Protein AF-W0AIL3-F1 (afdb_monomer_lite)

pLDDT: mean 92.86, std 7.44, range [36.03, 98.81]

Radius of gyration: 19.9 Å; chains: 1; bounding box: 61×50×50 Å

Secondary structure (DSSP, 8-state):
-B-TTT--B------S---EEEE-TT-PEEESS-SSPPPPB-TTT--B-SSPPPHHHHHHHHHHHHSHHHHHTTTS-HHHHHHHHHHHH-TT-SSHHHHHHHHHHHHHTSPPPTT-SS-HHHHHHHHHHHHHHHHHHHHSPTTSHHHHHHHHHHHHHHHHTT-HHHHHHHHHHHHHPPPPTT--HHHHHHHHHHHHHHHHHHHHHHTT---SS-GGGS-HHHHHHHHHHSGGGS-HHHHHHHHTSPPPP-

Sequence (250 aa):
MTCAIGSESFAFETTASYSTFGERPDGRPYGSWFFPLALPVCPGNGLVMYRPFTDDEKFRLPALLASADFKALAGETAYYRAWWIEKALVPASDEAAWLLLSAVWEASDQAAPADARWSPRHTRYRDSFIAEADAQRARARPGTPIWLALSYRAANAERESGRFDAAAQRLRAIADAPEISGANEKDMKNSRGWKGRAAKLMATVAQRNTALEPVAMLPPGQAKYLCERQRAALDPIDQAACDALPKAGG

Foldseek 3Di:
DADLEPRDDDDDDWDPDKDFDQAFLLRFTDIPDDPPTAFDADPPQRDTPPDDDDPVLSVCVVVVSVDPVLVVCVVQGSLVSVLVSCCVSPVLDLCNLVSLSRSLSVQQPDDDPPPDNGNPSNLVSLVVSLVVLVVNLVVDQFLFLSNLSSLSSNLLSCLLVLVLVSSLVSLVSLLVTDHDPPDDPVSVVSSVVSNVLSVQVNVCSVVSDNDSHQLSNDDLVVSQCCQVPPLVVDDPNSVVVSVVRPDPDD

Organism: NCBI:txid1123269

Structure (mmCIF, N/CA/C/O backbone):
data_AF-W0AIL3-F1
#
_entry.id   AF-W0AIL3-F1
#
loop_
_atom_site.group_PDB
_atom_site.id
_atom_site.type_symbol
_atom_site.label_atom_id
_atom_site.label_alt_id
_atom_site.label_comp_id
_atom_site.label_asym_id
_atom_site.label_entity_id
_atom_site.label_seq_id
_atom_site.pdbx_PDB_ins_code
_atom_site.Cartn_x
_atom_site.Cartn_y
_atom_site.Cartn_z
_atom_site.occupancy
_atom_site.B_iso_or_equiv
_atom_site.auth_seq_id
_atom_site.auth_comp_id
_atom_site.auth_asym_id
_atom_site.auth_atom_id
_atom_site.pdbx_PDB_model_num
ATOM 1 N N . MET A 1 1 ? -1.673 5.741 27.314 1.00 90.75 1 MET A N 1
ATOM 2 C CA . MET A 1 1 ? -2.672 6.402 26.442 1.00 90.75 1 MET A CA 1
ATOM 3 C C . MET A 1 1 ? -4.069 5.923 26.814 1.00 90.75 1 MET A C 1
ATOM 5 O O . MET A 1 1 ? -4.168 4.952 27.555 1.00 90.75 1 MET A O 1
ATOM 9 N N . THR A 1 2 ? -5.124 6.590 26.340 1.00 93.62 2 THR A N 1
ATOM 10 C CA . THR A 1 2 ? -6.517 6.277 26.707 1.00 93.62 2 THR A CA 1
ATOM 11 C C . THR A 1 2 ? -7.324 5.930 25.464 1.00 93.62 2 THR A C 1
ATOM 13 O O . THR A 1 2 ? -7.201 6.592 24.432 1.00 93.62 2 THR A O 1
ATOM 16 N N . CYS A 1 3 ? -8.136 4.883 25.559 1.00 94.38 3 CYS A N 1
ATOM 17 C CA . CYS A 1 3 ? -9.037 4.474 24.494 1.00 94.38 3 CYS A CA 1
ATOM 18 C C . CYS A 1 3 ? -10.103 5.527 24.220 1.00 94.38 3 CYS A C 1
ATOM 20 O O . CYS A 1 3 ? -10.672 6.107 25.144 1.00 94.38 3 CYS A O 1
ATOM 22 N N . ALA A 1 4 ? -10.418 5.733 22.938 1.00 93.81 4 ALA A N 1
ATOM 23 C CA . ALA A 1 4 ? -11.473 6.664 22.537 1.00 93.81 4 ALA A CA 1
ATOM 24 C C . ALA A 1 4 ? -12.864 6.245 23.045 1.00 93.81 4 ALA A C 1
ATOM 26 O O . ALA A 1 4 ? -13.753 7.086 23.144 1.00 93.81 4 ALA A O 1
ATOM 27 N N . ILE A 1 5 ? -13.039 4.959 23.370 1.00 92.69 5 ILE A N 1
ATOM 28 C CA . ILE A 1 5 ? -14.269 4.370 23.896 1.00 92.69 5 ILE A CA 1
ATOM 29 C C . ILE A 1 5 ? -13.953 3.614 25.183 1.00 92.69 5 ILE A C 1
ATOM 31 O O . ILE A 1 5 ? -12.963 2.889 25.247 1.00 92.69 5 ILE A O 1
ATOM 35 N N . GLY A 1 6 ? -14.809 3.762 26.195 1.00 83.31 6 GLY A N 1
ATOM 36 C CA . GLY A 1 6 ? -14.714 3.020 27.456 1.00 83.31 6 GLY A CA 1
ATOM 37 C C . GLY A 1 6 ? -13.710 3.576 28.469 1.00 83.31 6 GLY A C 1
ATOM 38 O O . GLY A 1 6 ? -13.586 3.007 29.547 1.00 83.31 6 GLY A O 1
ATOM 39 N N . SER A 1 7 ? -13.016 4.677 28.153 1.00 83.75 7 SER A N 1
ATOM 40 C CA . SER A 1 7 ? -12.082 5.391 29.045 1.00 83.75 7 SER A CA 1
ATOM 41 C C . SER A 1 7 ? -10.954 4.535 29.644 1.00 83.75 7 SER A C 1
ATOM 43 O O . SER A 1 7 ? -10.257 4.980 30.558 1.00 83.75 7 SER A O 1
ATOM 45 N N . GLU A 1 8 ? -10.735 3.322 29.131 1.00 93.06 8 GLU A N 1
ATOM 46 C CA . GLU A 1 8 ? -9.658 2.455 29.593 1.00 93.06 8 GLU A CA 1
ATOM 47 C C . GLU A 1 8 ? -8.302 3.062 29.220 1.00 93.06 8 GLU A C 1
ATOM 49 O O . GLU A 1 8 ? -8.094 3.573 28.115 1.00 93.06 8 GLU A O 1
ATOM 54 N N . SER A 1 9 ? -7.375 3.035 30.171 1.00 92.88 9 SER A N 1
ATOM 55 C CA . SER A 1 9 ? -6.003 3.483 29.957 1.00 92.88 9 SER A CA 1
ATOM 56 C C . SER A 1 9 ? -5.088 2.278 29.821 1.00 92.88 9 SER A C 1
ATOM 58 O O . SER A 1 9 ? -5.198 1.321 30.583 1.00 92.88 9 SER A O 1
ATOM 60 N N . PHE A 1 10 ? -4.174 2.335 28.858 1.00 94.12 10 PHE A N 1
ATOM 61 C CA . PHE A 1 10 ? -3.222 1.263 28.594 1.00 94.12 10 PHE A CA 1
ATOM 62 C C . PHE A 1 10 ? -1.853 1.816 28.192 1.00 94.12 10 PHE A C 1
ATOM 64 O O . PHE A 1 10 ? -1.715 2.958 27.724 1.00 94.12 10 PHE A O 1
ATOM 71 N N . ALA A 1 11 ? -0.826 0.998 28.411 1.00 92.12 11 ALA A N 1
ATOM 72 C CA . ALA A 1 11 ? 0.526 1.269 27.956 1.00 92.12 11 ALA A CA 1
ATOM 73 C C . ALA A 1 11 ? 0.680 0.800 26.506 1.00 92.12 11 ALA A C 1
ATOM 75 O O . ALA A 1 11 ? 0.239 -0.288 26.145 1.00 92.12 11 ALA A O 1
ATOM 76 N N . PHE A 1 12 ? 1.309 1.631 25.685 1.00 91.50 12 PHE A N 1
ATOM 77 C CA . PHE A 1 12 ? 1.691 1.284 24.327 1.00 91.50 12 PHE A CA 1
ATOM 78 C C . PHE A 1 12 ? 3.079 1.853 24.083 1.00 91.50 12 PHE A C 1
ATOM 80 O O . PHE A 1 12 ? 3.276 3.068 24.166 1.00 91.50 12 PHE A O 1
ATOM 87 N N . GLU A 1 13 ? 4.036 0.969 23.835 1.00 86.44 13 GLU A N 1
ATOM 88 C CA . GLU A 1 13 ? 5.383 1.369 23.466 1.00 86.44 13 GLU A CA 1
ATOM 89 C C . GLU A 1 13 ? 5.411 1.664 21.972 1.00 86.44 13 GLU A C 1
ATOM 91 O O . GLU A 1 13 ? 5.042 0.837 21.140 1.00 86.44 13 GLU A O 1
ATOM 96 N N . THR A 1 14 ? 5.838 2.876 21.641 1.00 83.50 14 THR A N 1
ATOM 97 C CA . THR A 1 14 ? 6.057 3.304 20.266 1.00 83.50 14 THR A CA 1
ATOM 98 C C . THR A 1 14 ? 7.452 3.887 20.135 1.00 83.50 14 THR A C 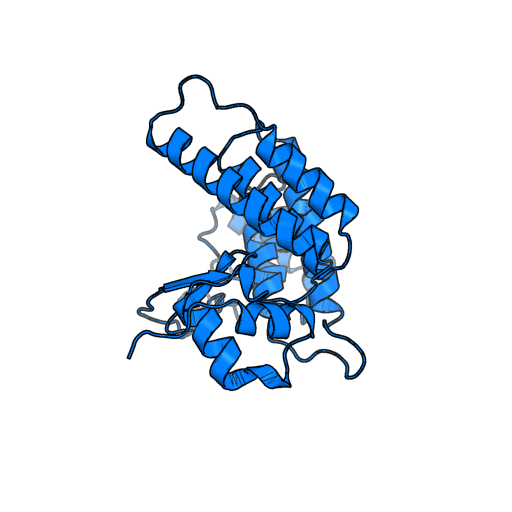1
ATOM 100 O O . THR A 1 14 ? 8.106 4.236 21.121 1.00 83.50 14 THR A O 1
ATOM 103 N N . THR A 1 15 ? 7.911 4.007 18.903 1.00 84.00 15 THR A N 1
ATOM 104 C CA . THR A 1 15 ? 9.234 4.532 18.596 1.00 84.00 15 THR A CA 1
ATOM 105 C C . THR A 1 15 ? 9.228 6.047 18.707 1.00 84.00 15 THR A C 1
ATOM 107 O O . THR A 1 15 ? 8.486 6.721 17.995 1.00 84.00 15 THR A O 1
ATOM 110 N N . ALA A 1 16 ? 10.082 6.591 19.577 1.00 82.50 16 ALA A N 1
ATOM 111 C CA . ALA A 1 16 ? 10.191 8.036 19.777 1.00 82.50 16 ALA A CA 1
ATOM 112 C C . ALA A 1 16 ? 10.732 8.766 18.534 1.00 82.50 16 ALA A C 1
ATOM 114 O O . ALA A 1 16 ? 10.304 9.879 18.236 1.00 82.50 16 ALA A O 1
ATOM 115 N N . SER A 1 17 ? 11.665 8.148 17.802 1.00 90.38 17 SER A N 1
ATOM 116 C CA . SER A 1 17 ? 12.211 8.693 16.558 1.00 90.38 17 SER A CA 1
ATOM 117 C C . SER A 1 17 ? 12.779 7.605 15.645 1.00 90.38 17 SER A C 1
ATOM 119 O O . SER A 1 17 ? 13.291 6.582 16.097 1.00 90.38 17 SER A O 1
ATOM 121 N N . TYR A 1 18 ? 12.692 7.834 14.337 1.00 92.88 18 TYR A N 1
ATOM 122 C CA . TYR A 1 18 ? 13.286 6.990 13.306 1.00 92.88 18 TYR A CA 1
ATOM 123 C C . TYR A 1 18 ? 13.675 7.846 12.099 1.00 92.88 18 TYR A C 1
ATOM 125 O O . TYR A 1 18 ? 13.121 8.923 11.881 1.00 92.88 18 TYR A O 1
ATOM 133 N N . SER A 1 19 ? 14.608 7.342 11.295 1.00 92.75 19 SER A N 1
ATOM 134 C CA . SER A 1 19 ? 15.041 7.980 10.050 1.00 92.75 19 SER A CA 1
ATOM 135 C C . SER A 1 19 ? 14.692 7.099 8.859 1.00 92.75 19 SER A C 1
ATOM 137 O O . SER A 1 19 ? 14.847 5.880 8.926 1.00 92.75 19 SER A O 1
ATOM 139 N N . THR A 1 20 ? 14.270 7.714 7.754 1.00 93.06 20 THR A N 1
ATOM 140 C CA . THR A 1 20 ? 13.997 7.035 6.478 1.00 93.06 20 THR A CA 1
ATOM 141 C C . THR A 1 20 ? 14.981 7.492 5.405 1.00 93.06 20 THR A C 1
ATOM 143 O O . THR A 1 20 ? 15.263 8.684 5.304 1.00 93.06 20 THR A O 1
ATOM 146 N N . PHE A 1 21 ? 15.476 6.576 4.575 1.00 90.50 21 PHE A N 1
ATOM 147 C CA . PHE A 1 21 ? 16.500 6.848 3.548 1.00 90.50 21 PHE A CA 1
ATOM 148 C C . PHE A 1 21 ? 16.119 6.324 2.155 1.00 90.50 21 PHE A C 1
ATOM 150 O O . PHE A 1 21 ? 16.968 6.079 1.299 1.00 90.50 21 PHE A O 1
ATOM 157 N N . GLY A 1 22 ? 14.822 6.159 1.914 1.00 90.31 22 GLY A N 1
ATOM 158 C CA . GLY A 1 22 ? 14.263 5.714 0.646 1.00 90.31 22 GLY A CA 1
ATOM 159 C C . GLY A 1 22 ? 12.965 4.957 0.869 1.00 90.31 22 GLY A C 1
ATOM 160 O O . GLY A 1 22 ? 12.480 4.850 1.993 1.00 90.31 22 GLY A O 1
ATOM 161 N N . GLU A 1 23 ? 12.421 4.403 -0.204 1.00 93.88 23 GLU A N 1
ATOM 162 C CA . GLU A 1 23 ? 11.213 3.589 -0.143 1.00 93.88 23 GLU A CA 1
ATOM 163 C C . GLU A 1 23 ? 11.204 2.535 -1.245 1.00 93.88 23 GLU A C 1
ATOM 165 O O . GLU A 1 23 ? 11.800 2.706 -2.313 1.00 93.88 23 GLU A O 1
ATOM 170 N N . ARG A 1 24 ? 10.474 1.458 -0.978 1.00 94.19 24 ARG A N 1
ATOM 171 C CA . ARG A 1 24 ? 10.126 0.421 -1.941 1.00 94.19 24 ARG A CA 1
ATOM 172 C C . ARG A 1 24 ? 9.140 0.938 -3.003 1.00 94.19 24 ARG A C 1
ATOM 174 O O . ARG A 1 24 ? 8.513 1.995 -2.836 1.00 94.19 24 ARG A O 1
ATOM 181 N N . PRO A 1 25 ? 8.936 0.199 -4.112 1.00 94.81 25 PRO A N 1
ATOM 182 C CA . PRO A 1 25 ? 7.932 0.544 -5.122 1.00 94.81 25 PRO A CA 1
ATOM 183 C C . PRO A 1 25 ? 6.494 0.625 -4.592 1.00 94.81 25 PRO A C 1
ATOM 185 O O . PRO A 1 25 ? 5.697 1.399 -5.117 1.00 94.81 25 PRO A O 1
ATOM 188 N N . ASP A 1 26 ? 6.158 -0.092 -3.526 1.00 95.19 26 ASP A N 1
ATOM 189 C CA . ASP A 1 26 ? 4.875 0.019 -2.824 1.00 95.19 26 ASP A CA 1
ATOM 190 C C . ASP A 1 26 ? 4.846 1.154 -1.787 1.00 95.19 26 ASP A C 1
ATOM 192 O O . ASP A 1 26 ? 3.792 1.449 -1.245 1.00 95.19 26 ASP A O 1
ATOM 196 N N . GLY A 1 27 ? 5.964 1.840 -1.551 1.00 95.06 27 GLY A N 1
ATOM 197 C CA . GLY A 1 27 ? 6.053 3.000 -0.664 1.00 95.06 27 GLY A CA 1
ATOM 198 C C . GLY A 1 27 ? 6.452 2.669 0.756 1.00 95.06 27 GLY A C 1
ATOM 199 O O . GLY A 1 27 ? 6.560 3.588 1.563 1.00 95.06 27 GLY A O 1
ATOM 200 N N . ARG A 1 28 ? 6.709 1.392 1.059 1.00 96.00 28 ARG A N 1
ATOM 201 C CA . ARG A 1 28 ? 7.231 1.013 2.364 1.00 96.00 28 ARG A CA 1
ATOM 202 C C . ARG A 1 28 ? 8.613 1.652 2.545 1.00 96.00 28 ARG A C 1
ATOM 204 O O . ARG A 1 28 ? 9.488 1.412 1.704 1.00 96.00 28 ARG A O 1
ATOM 211 N N . PRO A 1 29 ? 8.832 2.473 3.585 1.00 95.00 29 PRO A N 1
ATOM 212 C CA . PRO A 1 29 ? 10.115 3.129 3.775 1.00 95.00 29 PRO A CA 1
ATOM 213 C C . PRO A 1 29 ? 11.228 2.130 4.075 1.00 95.00 29 PRO A C 1
ATOM 215 O O . PRO A 1 29 ? 11.027 1.142 4.780 1.00 95.00 29 PRO A O 1
ATOM 218 N N . TYR A 1 30 ? 12.427 2.458 3.610 1.00 92.56 30 TYR A N 1
ATOM 219 C CA . TYR A 1 30 ? 13.650 1.953 4.212 1.00 92.56 30 TYR A CA 1
ATOM 220 C C . TYR A 1 30 ? 14.055 2.891 5.339 1.00 92.56 30 TYR A C 1
ATOM 222 O O . TYR A 1 30 ? 14.116 4.107 5.131 1.00 92.56 30 TYR A O 1
ATOM 230 N N . GLY A 1 31 ? 14.359 2.353 6.516 1.00 92.12 31 GLY A N 1
ATOM 231 C CA . GLY A 1 31 ? 14.722 3.188 7.651 1.00 92.12 31 GLY A CA 1
ATOM 232 C C . GLY A 1 31 ? 15.406 2.448 8.788 1.00 92.12 31 GLY A C 1
ATOM 233 O O . GLY A 1 31 ? 15.698 1.259 8.701 1.00 92.12 31 GLY A O 1
ATOM 234 N N . SER A 1 32 ? 15.656 3.181 9.870 1.00 92.00 32 SER A N 1
ATOM 235 C CA . SER A 1 32 ? 16.267 2.676 11.106 1.00 92.00 32 SER A CA 1
ATOM 236 C C . SER A 1 32 ? 15.292 1.905 12.005 1.00 92.00 32 SER A C 1
ATOM 238 O O . SER A 1 32 ? 15.585 1.697 13.180 1.00 92.00 32 SER A O 1
ATOM 240 N N . TRP A 1 33 ? 14.111 1.555 11.493 1.00 91.94 33 TRP A N 1
ATOM 241 C CA . TRP A 1 33 ? 13.038 0.912 12.243 1.00 91.94 33 TRP A CA 1
ATOM 242 C C . TRP A 1 33 ? 12.172 0.029 11.337 1.00 91.94 33 TRP A C 1
ATOM 244 O O . TRP A 1 33 ? 12.346 0.027 10.117 1.00 91.94 33 TRP A O 1
ATOM 254 N N . PHE A 1 34 ? 11.236 -0.717 11.930 1.00 88.62 34 PHE A N 1
ATOM 255 C CA . PHE A 1 34 ? 10.242 -1.480 11.181 1.00 88.62 34 PHE A CA 1
ATOM 256 C C . PHE A 1 34 ? 9.098 -0.581 10.698 1.00 88.62 34 PHE A C 1
ATOM 258 O O . PHE A 1 34 ? 8.653 0.324 11.403 1.00 88.62 34 PHE A O 1
ATOM 265 N N . PHE A 1 35 ? 8.610 -0.851 9.490 1.00 92.50 35 PHE A N 1
ATOM 266 C CA . PHE A 1 35 ? 7.455 -0.173 8.901 1.00 92.50 35 PHE A CA 1
ATOM 267 C C . PHE A 1 35 ? 6.442 -1.218 8.423 1.00 92.50 35 PHE A C 1
ATOM 269 O O . PHE A 1 35 ? 6.884 -2.221 7.875 1.00 92.50 35 PHE A O 1
ATOM 276 N N . PRO A 1 36 ? 5.125 -1.005 8.565 1.00 94.31 36 PRO A N 1
ATOM 277 C CA . PRO A 1 36 ? 4.520 0.160 9.195 1.00 94.31 36 PRO A CA 1
ATOM 278 C C . PRO A 1 36 ? 4.749 0.133 10.714 1.00 94.31 36 PRO A C 1
ATOM 280 O O . PRO A 1 36 ? 5.096 -0.900 11.284 1.00 94.31 36 PRO A O 1
ATOM 283 N N . LEU A 1 37 ? 4.601 1.283 11.367 1.00 92.94 37 LEU A N 1
ATOM 284 C CA . LEU A 1 37 ? 4.700 1.338 12.824 1.00 92.94 37 LEU A CA 1
ATOM 285 C C . LEU A 1 37 ? 3.526 0.584 13.442 1.00 92.94 37 LEU A C 1
ATOM 287 O O . LEU A 1 37 ? 2.428 0.592 12.896 1.00 92.94 37 LEU A O 1
ATOM 291 N N . ALA A 1 38 ? 3.741 -0.040 14.596 1.00 93.38 38 ALA A N 1
ATOM 292 C CA . ALA A 1 38 ? 2.654 -0.706 15.295 1.00 93.38 38 ALA A CA 1
ATOM 293 C C . ALA A 1 38 ? 1.539 0.302 15.625 1.00 93.38 38 ALA A C 1
ATOM 295 O O . ALA A 1 38 ? 1.810 1.441 16.016 1.00 93.38 38 ALA A O 1
ATOM 296 N N . LEU A 1 39 ? 0.285 -0.129 15.483 1.00 95.50 39 LEU A N 1
ATOM 297 C CA . LEU A 1 39 ? -0.868 0.658 15.904 1.00 95.50 39 LEU A CA 1
ATOM 298 C C . LEU A 1 39 ? -1.306 0.244 17.314 1.00 95.50 39 LEU A C 1
ATOM 300 O O . LEU A 1 39 ? -1.405 -0.955 17.590 1.00 95.50 39 LEU A O 1
ATOM 304 N N . PRO A 1 40 ? -1.631 1.207 18.190 1.00 95.81 40 PRO A N 1
ATOM 305 C CA . PRO A 1 40 ? -2.215 0.900 19.482 1.00 95.81 40 PRO A CA 1
ATOM 306 C C . PRO A 1 40 ? -3.598 0.264 19.322 1.00 95.81 40 PRO A C 1
ATOM 308 O O . PRO A 1 40 ? -4.421 0.729 18.531 1.00 95.81 40 PRO A O 1
ATOM 311 N N . VAL A 1 41 ? -3.871 -0.777 20.109 1.00 95.88 41 VAL A N 1
ATOM 312 C CA . VAL A 1 41 ? -5.163 -1.472 20.129 1.00 95.88 41 VAL A CA 1
ATOM 313 C C . VAL A 1 41 ? -5.700 -1.489 21.553 1.00 95.88 41 VAL A C 1
ATOM 315 O O . VAL A 1 41 ? -5.009 -1.911 22.477 1.00 95.88 41 VAL A O 1
ATOM 318 N N . CYS A 1 42 ? -6.938 -1.039 21.710 1.00 95.56 42 CYS A N 1
ATOM 319 C CA . CYS A 1 42 ? -7.655 -1.020 22.975 1.00 95.56 42 CYS A CA 1
ATOM 320 C C . CYS A 1 42 ? -7.883 -2.442 23.515 1.00 95.56 42 CYS A C 1
ATOM 322 O O . CYS A 1 42 ? -8.523 -3.240 22.822 1.00 95.56 42 CYS A O 1
ATOM 324 N N . PRO A 1 43 ? -7.378 -2.787 24.716 1.00 93.31 43 PRO A N 1
ATOM 325 C CA . PRO A 1 43 ? -7.455 -4.151 25.238 1.00 93.31 43 PRO A CA 1
ATOM 326 C C . PRO A 1 43 ? -8.882 -4.666 25.454 1.00 93.31 43 PRO A C 1
ATOM 328 O O . PRO A 1 43 ? -9.143 -5.842 25.209 1.00 93.31 43 PRO A O 1
ATOM 331 N N . GLY A 1 44 ? -9.807 -3.811 25.900 1.00 91.38 44 GLY A N 1
ATOM 332 C CA . GLY A 1 44 ? -11.152 -4.228 26.293 1.00 91.38 44 GLY A CA 1
ATOM 333 C C . GLY A 1 44 ? -12.130 -4.376 25.131 1.00 91.38 44 GLY A C 1
ATOM 334 O O . GLY A 1 44 ? -13.046 -5.193 25.199 1.00 91.38 44 GLY A O 1
ATOM 335 N N . ASN A 1 45 ? -11.957 -3.599 24.058 1.00 92.25 45 ASN A N 1
ATOM 336 C CA . ASN A 1 45 ? -12.907 -3.560 22.935 1.00 92.25 45 ASN A CA 1
ATOM 337 C C . ASN A 1 45 ? -12.276 -3.790 21.551 1.00 92.25 45 ASN A C 1
ATOM 339 O O . ASN A 1 45 ? -12.996 -3.844 20.554 1.00 92.25 45 ASN A O 1
ATOM 343 N N . GLY A 1 46 ? -10.950 -3.931 21.467 1.00 93.69 46 GLY A N 1
ATOM 344 C CA . GLY A 1 46 ? -10.239 -4.197 20.218 1.00 93.69 46 GLY A CA 1
ATOM 345 C C . GLY A 1 46 ? -10.190 -3.023 19.236 1.00 93.69 46 GLY A C 1
ATOM 346 O O . GLY A 1 46 ? -9.750 -3.221 18.101 1.00 93.69 46 GLY A O 1
ATOM 347 N N . LEU A 1 47 ? -10.621 -1.820 19.636 1.00 96.69 47 LEU A N 1
ATOM 348 C CA . LEU A 1 47 ? -10.548 -0.617 18.809 1.00 96.69 47 LEU A CA 1
ATOM 349 C C . LEU A 1 47 ? -9.094 -0.307 18.449 1.00 96.69 47 LEU A C 1
ATOM 351 O O . LEU A 1 47 ? -8.245 -0.139 19.325 1.00 96.69 47 LEU A O 1
ATOM 355 N N . VAL A 1 48 ? -8.818 -0.187 17.153 1.00 97.38 48 VAL A N 1
ATOM 356 C CA . VAL A 1 48 ? -7.507 0.239 16.661 1.00 97.38 48 VAL A CA 1
ATOM 357 C C . VAL A 1 48 ? -7.442 1.765 16.663 1.00 97.38 48 VAL A C 1
ATOM 359 O O . VAL A 1 48 ? -8.271 2.434 16.050 1.00 97.38 48 VAL A O 1
ATOM 362 N N . MET A 1 49 ? -6.443 2.321 17.339 1.00 96.25 49 MET A N 1
ATOM 363 C CA . MET A 1 49 ? -6.251 3.760 17.525 1.00 96.25 49 MET A CA 1
ATOM 364 C C . MET A 1 49 ? -5.297 4.312 16.451 1.00 96.25 49 MET A C 1
ATOM 366 O O . MET A 1 49 ? -4.135 4.595 16.730 1.00 96.25 49 MET A O 1
ATOM 370 N N . TYR A 1 50 ? -5.779 4.436 15.208 1.00 96.06 50 TYR A N 1
ATOM 371 C CA . TYR A 1 50 ? -4.977 4.871 14.045 1.00 96.06 50 TYR A CA 1
ATOM 372 C C . TYR A 1 50 ? -5.042 6.380 13.759 1.00 96.06 50 TYR A C 1
ATOM 374 O O . TYR A 1 50 ? -4.176 6.916 13.072 1.00 96.06 50 TYR A O 1
ATOM 382 N N . ARG A 1 51 ? -6.052 7.069 14.298 1.00 96.00 51 ARG A N 1
ATOM 383 C CA . ARG A 1 51 ? -6.208 8.529 14.274 1.00 96.00 51 ARG A CA 1
ATOM 384 C C . ARG A 1 51 ? -7.109 8.981 15.431 1.00 96.00 51 ARG A C 1
ATOM 386 O O . ARG A 1 51 ? -7.762 8.141 16.054 1.00 96.00 51 ARG A O 1
ATOM 393 N N . PRO A 1 52 ? -7.203 10.288 15.712 1.00 95.25 52 PRO A N 1
ATOM 394 C CA . PRO A 1 52 ? -8.273 10.820 16.547 1.00 95.25 52 PRO A CA 1
ATOM 395 C C . PRO A 1 52 ? -9.651 10.582 15.908 1.00 95.25 52 PRO A C 1
ATOM 397 O O . PRO A 1 52 ? -9.833 10.821 14.713 1.00 95.25 52 PRO A O 1
ATOM 400 N N . PHE A 1 53 ? -10.617 10.141 16.716 1.00 96.50 53 PHE A N 1
ATOM 401 C CA . PHE A 1 53 ? -12.020 9.998 16.315 1.00 96.50 53 PHE A CA 1
ATOM 402 C C . PHE A 1 53 ? -12.828 11.232 16.728 1.00 96.50 53 PHE A C 1
ATOM 404 O O . PHE A 1 53 ? -12.611 11.777 17.818 1.00 96.50 53 PHE A O 1
ATOM 411 N N . THR A 1 54 ? -13.767 11.656 15.884 1.00 96.88 54 THR A N 1
ATOM 412 C CA . THR A 1 54 ? -14.741 12.709 16.211 1.00 96.88 54 THR A CA 1
ATOM 413 C C . THR A 1 54 ? -15.774 12.198 17.214 1.00 96.88 54 THR A C 1
ATOM 415 O O . THR A 1 54 ? -15.895 10.993 17.438 1.00 96.88 54 THR A O 1
ATOM 418 N N . ASP A 1 55 ? -16.538 13.092 17.836 1.00 96.31 55 ASP A N 1
ATOM 419 C CA . ASP A 1 55 ? -17.552 12.674 18.811 1.00 96.31 55 ASP A CA 1
ATOM 420 C C . ASP A 1 55 ? -18.697 11.879 18.159 1.00 96.31 55 ASP A C 1
ATOM 422 O O . ASP A 1 55 ? -19.146 10.882 18.726 1.00 96.31 55 ASP A O 1
ATOM 426 N N . ASP A 1 56 ? -19.072 12.214 16.920 1.00 96.62 56 ASP A N 1
ATOM 427 C CA . ASP A 1 56 ? -20.038 11.439 16.126 1.00 96.62 56 ASP A CA 1
ATOM 428 C C . ASP A 1 56 ? -19.523 10.027 15.811 1.00 96.62 56 ASP A C 1
ATOM 430 O O . ASP A 1 56 ? -20.264 9.041 15.857 1.00 96.62 56 ASP A O 1
ATOM 434 N N . GLU A 1 57 ? -18.232 9.896 15.505 1.00 97.62 57 GLU A N 1
ATOM 435 C CA . GLU A 1 57 ? -17.604 8.595 15.282 1.00 97.62 57 GLU A CA 1
ATOM 436 C C . GLU A 1 57 ? -17.553 7.785 16.574 1.00 97.62 57 GLU A C 1
ATOM 438 O O . GLU A 1 57 ? -17.944 6.617 16.576 1.00 97.62 57 GLU A O 1
ATOM 443 N N . LYS A 1 58 ? -17.156 8.407 17.693 1.00 97.00 58 LYS A N 1
ATOM 444 C CA . LYS A 1 58 ? -17.185 7.773 19.019 1.00 97.00 58 LYS A CA 1
ATOM 445 C C . LYS A 1 58 ? -18.586 7.298 19.385 1.00 97.00 58 LYS A C 1
ATOM 447 O O . LYS A 1 58 ? -18.722 6.222 19.951 1.00 97.00 58 LYS A O 1
ATOM 452 N N . PHE A 1 59 ? -19.633 8.033 19.026 1.00 95.94 59 PHE A N 1
ATOM 453 C CA . PHE A 1 59 ? -21.005 7.589 19.261 1.00 95.94 59 PHE A CA 1
ATOM 454 C C . PHE A 1 59 ? -21.359 6.314 18.473 1.00 95.94 59 PHE A C 1
ATOM 456 O O . PHE A 1 59 ? -22.058 5.438 18.979 1.00 95.94 59 PHE A O 1
ATOM 463 N N . ARG A 1 60 ? -20.842 6.167 17.247 1.00 97.25 60 ARG A N 1
ATOM 464 C CA . ARG A 1 60 ? -21.109 5.015 16.364 1.00 97.25 60 ARG A CA 1
ATOM 465 C C . ARG A 1 60 ? -20.239 3.792 16.665 1.00 97.25 60 ARG A C 1
ATOM 467 O O . ARG A 1 60 ? -20.666 2.661 16.420 1.00 97.25 60 ARG A O 1
ATOM 474 N N . LEU A 1 61 ? -19.030 4.003 17.186 1.00 97.25 61 LEU A N 1
ATOM 475 C CA . LEU A 1 61 ? -18.037 2.953 17.423 1.00 97.25 61 LEU A CA 1
ATOM 476 C C . LEU A 1 61 ? -18.548 1.782 18.288 1.00 97.25 61 LEU A C 1
ATOM 478 O O . LEU A 1 61 ? -18.312 0.648 17.884 1.00 97.25 61 LEU A O 1
ATOM 482 N N . PRO A 1 62 ? -19.274 1.965 19.411 1.00 96.25 62 PRO A N 1
ATOM 483 C CA . PRO A 1 62 ? -19.737 0.841 20.228 1.00 96.25 62 PRO A CA 1
ATOM 484 C C . PRO A 1 62 ? -20.578 -0.180 19.452 1.00 96.25 62 PRO A C 1
ATOM 486 O O . PRO A 1 62 ? -20.327 -1.382 19.539 1.00 96.25 62 PRO A O 1
ATOM 489 N N . ALA A 1 63 ? -21.537 0.290 18.649 1.00 96.81 63 ALA A N 1
ATOM 490 C CA . ALA A 1 63 ? -22.368 -0.582 17.821 1.00 96.81 63 ALA A CA 1
ATOM 491 C C . ALA A 1 63 ? -21.541 -1.260 16.719 1.00 96.81 63 ALA A C 1
ATOM 493 O O . ALA A 1 63 ? -21.709 -2.450 16.452 1.00 96.81 63 ALA A O 1
ATOM 494 N N . LEU A 1 64 ? -20.610 -0.514 16.120 1.00 97.00 64 LEU A N 1
ATOM 495 C CA . LEU A 1 64 ? -19.723 -1.028 15.085 1.00 97.00 64 LEU A CA 1
ATOM 496 C C . LEU A 1 64 ? -18.808 -2.146 15.617 1.00 97.00 64 LEU A C 1
ATOM 498 O O . LEU A 1 64 ? -18.726 -3.209 15.007 1.00 97.00 64 LEU A O 1
ATOM 502 N N . LEU A 1 65 ? -18.176 -1.947 16.776 1.00 96.06 65 LEU A N 1
ATOM 503 C CA . LEU A 1 65 ? -17.288 -2.927 17.412 1.00 96.06 65 LEU A CA 1
ATOM 504 C C . LEU A 1 65 ? -18.053 -4.158 17.932 1.00 96.06 65 LEU A C 1
ATOM 506 O O . LEU A 1 65 ? -17.502 -5.254 18.015 1.00 96.06 65 LEU A O 1
ATOM 510 N N . ALA A 1 66 ? -19.339 -4.009 18.259 1.00 96.00 66 ALA A N 1
ATOM 511 C CA . ALA A 1 66 ? -20.193 -5.126 18.655 1.00 96.00 66 ALA A CA 1
ATOM 512 C C . ALA A 1 66 ? -20.694 -5.975 17.468 1.00 96.00 66 ALA A C 1
ATOM 514 O O . ALA A 1 66 ? -21.185 -7.091 17.696 1.00 96.00 66 ALA A O 1
ATOM 515 N N . SER A 1 67 ? -20.579 -5.470 16.233 1.00 97.62 67 SER A N 1
ATOM 516 C CA . SER A 1 67 ? -21.094 -6.117 15.021 1.00 97.62 67 SER A CA 1
ATOM 517 C C . SER A 1 67 ? -20.424 -7.463 14.725 1.00 97.62 67 SER A C 1
ATOM 519 O O . SER A 1 67 ? -19.270 -7.706 15.088 1.00 97.62 67 SER A O 1
ATOM 521 N N . ALA A 1 68 ? -21.160 -8.354 14.054 1.00 97.62 68 ALA A N 1
ATOM 522 C CA . ALA A 1 68 ? -20.628 -9.644 13.616 1.00 97.62 68 ALA A CA 1
ATOM 523 C C . ALA A 1 68 ? -19.462 -9.468 12.630 1.00 97.62 68 ALA A C 1
ATOM 525 O O . ALA A 1 68 ? -18.459 -10.166 12.749 1.00 97.62 68 ALA A O 1
ATOM 526 N N . ASP A 1 69 ? -19.565 -8.488 11.729 1.00 97.00 69 ASP A N 1
ATOM 527 C CA . ASP A 1 69 ? -18.538 -8.199 10.729 1.00 97.00 69 ASP A CA 1
ATOM 528 C C . ASP A 1 69 ? -17.217 -7.782 11.377 1.00 97.00 69 ASP A C 1
ATOM 530 O O . ASP A 1 69 ? -16.169 -8.314 11.020 1.00 97.00 69 ASP A O 1
ATOM 534 N N . PHE A 1 70 ? -17.249 -6.901 12.384 1.00 96.50 70 PHE A N 1
ATOM 535 C CA . PHE A 1 70 ? -16.030 -6.528 13.102 1.00 96.50 70 PHE A CA 1
ATOM 536 C C . PHE A 1 70 ? -15.443 -7.711 13.880 1.00 96.50 70 PHE A C 1
ATOM 538 O O . PHE A 1 70 ? -14.235 -7.943 13.847 1.00 96.50 70 PHE A O 1
ATOM 545 N N . LYS A 1 71 ? -16.291 -8.504 14.548 1.00 95.56 71 LYS A N 1
ATOM 546 C CA . LYS A 1 71 ? -15.854 -9.703 15.282 1.00 95.56 71 LYS A CA 1
ATOM 547 C C . LYS A 1 71 ? -15.223 -10.751 14.365 1.00 95.56 71 LYS A C 1
ATOM 549 O O . LYS A 1 71 ? -14.296 -11.435 14.790 1.00 95.56 71 LYS A O 1
ATOM 554 N N . ALA A 1 72 ? -15.669 -10.851 13.113 1.00 96.56 72 ALA A N 1
ATOM 555 C CA . ALA A 1 72 ? -15.077 -11.738 12.114 1.00 96.56 72 ALA A CA 1
ATOM 556 C C . ALA A 1 72 ? -13.645 -11.333 11.719 1.00 96.56 72 ALA A C 1
ATOM 558 O O . ALA A 1 72 ? -12.903 -12.159 11.195 1.00 96.56 72 ALA A O 1
ATOM 559 N N . LEU A 1 73 ? -13.224 -10.097 12.016 1.00 95.88 73 LEU A N 1
ATOM 560 C CA . LEU A 1 73 ? -11.846 -9.634 11.828 1.00 95.88 73 LEU A CA 1
ATOM 561 C C . LEU A 1 73 ? -10.918 -10.024 12.988 1.00 95.88 73 LEU A C 1
ATOM 563 O O . LEU A 1 73 ? -9.773 -9.565 13.051 1.00 95.88 73 LEU A O 1
ATOM 567 N N . ALA A 1 74 ? -11.383 -10.844 13.934 1.00 91.94 74 ALA A N 1
ATOM 568 C CA . ALA A 1 74 ? -10.526 -11.400 14.969 1.00 91.94 74 ALA A CA 1
ATOM 569 C C . ALA A 1 74 ? -9.344 -12.154 14.330 1.00 91.94 74 ALA A C 1
ATOM 571 O O . ALA A 1 74 ? -9.518 -13.048 13.507 1.00 91.94 74 ALA A O 1
ATOM 572 N N . GLY A 1 75 ? -8.121 -11.772 14.704 1.00 91.62 75 GLY A N 1
ATOM 573 C CA . GLY A 1 75 ? -6.891 -12.335 14.139 1.00 91.62 75 GLY A CA 1
ATOM 574 C C . GLY A 1 75 ? -6.388 -11.650 12.864 1.00 91.62 75 GLY A C 1
ATOM 575 O O . GLY A 1 75 ? -5.305 -11.998 12.392 1.00 91.62 75 GLY A O 1
ATOM 576 N N . GLU A 1 76 ? -7.111 -10.669 12.318 1.00 96.19 76 GLU A N 1
ATOM 577 C CA . GLU A 1 76 ? -6.589 -9.786 11.272 1.00 96.19 76 GLU A CA 1
ATOM 578 C C . GLU A 1 76 ? -5.589 -8.775 11.839 1.00 96.19 76 GLU A C 1
ATOM 580 O O . GLU A 1 76 ? -5.590 -8.454 13.035 1.00 96.19 76 GLU A O 1
ATOM 585 N N . THR A 1 77 ? -4.727 -8.243 10.972 1.00 96.19 77 THR A N 1
ATOM 586 C CA . THR A 1 77 ? -3.706 -7.289 11.409 1.00 96.19 77 THR A CA 1
ATOM 587 C C . THR A 1 77 ? -4.311 -5.951 11.832 1.00 96.19 77 THR A C 1
ATOM 589 O O . THR A 1 77 ? -5.483 -5.658 11.559 1.00 96.19 77 THR A O 1
ATOM 592 N N . ALA A 1 78 ? -3.546 -5.137 12.564 1.00 96.81 78 ALA A N 1
ATOM 593 C CA . ALA A 1 78 ? -4.076 -3.889 13.107 1.00 96.81 78 ALA A CA 1
ATOM 594 C C . ALA A 1 78 ? -4.473 -2.915 11.988 1.00 96.81 78 ALA A C 1
ATOM 596 O O . ALA A 1 78 ? -5.554 -2.330 12.051 1.00 96.81 78 ALA A O 1
ATOM 597 N N . TYR A 1 79 ? -3.670 -2.808 10.926 1.00 98.12 79 TYR A N 1
ATOM 598 C CA . TYR A 1 79 ? -3.989 -1.923 9.805 1.00 98.12 79 TYR A CA 1
ATOM 599 C C . TYR A 1 79 ? -5.188 -2.392 8.975 1.00 98.12 79 TYR A C 1
ATOM 601 O O . TYR A 1 79 ? -5.964 -1.556 8.514 1.00 98.12 79 TYR A O 1
ATOM 609 N N . TYR A 1 80 ? -5.401 -3.703 8.820 1.00 98.25 80 TYR A N 1
ATOM 610 C CA . TYR A 1 80 ? -6.584 -4.198 8.107 1.00 98.25 80 TYR A CA 1
ATOM 611 C C . TYR A 1 80 ? -7.872 -3.911 8.885 1.00 98.25 80 TYR A C 1
ATOM 613 O O . TYR A 1 80 ? -8.866 -3.458 8.317 1.00 98.25 80 TYR A O 1
ATOM 621 N N . ARG A 1 81 ? -7.838 -4.097 10.211 1.00 98.38 81 ARG A N 1
ATOM 622 C CA . ARG A 1 81 ? -8.944 -3.710 11.099 1.00 98.38 81 ARG A CA 1
ATOM 623 C C . ARG A 1 81 ? -9.180 -2.200 11.085 1.00 98.38 81 ARG A C 1
ATOM 625 O O . ARG A 1 81 ? -10.331 -1.778 11.027 1.00 98.38 81 ARG A O 1
ATOM 632 N N . ALA A 1 82 ? -8.115 -1.395 11.083 1.00 98.44 82 ALA A N 1
ATOM 633 C CA . ALA A 1 82 ? -8.210 0.060 10.965 1.00 98.44 82 ALA A CA 1
ATOM 634 C C . ALA A 1 82 ? -8.873 0.491 9.649 1.00 98.44 82 ALA A C 1
ATOM 636 O O . ALA A 1 82 ? -9.783 1.313 9.681 1.00 98.44 82 ALA A O 1
ATOM 637 N N . TRP A 1 83 ? -8.483 -0.093 8.509 1.00 98.44 83 TRP A N 1
ATOM 638 C CA . TRP A 1 83 ? -9.149 0.160 7.226 1.00 98.44 83 TRP A CA 1
ATOM 639 C C . TRP A 1 83 ? -10.645 -0.148 7.288 1.00 98.44 83 TRP A C 1
ATOM 641 O O . TRP A 1 83 ? -11.457 0.662 6.845 1.00 98.44 83 TRP A O 1
ATOM 651 N N . TRP A 1 84 ? -11.017 -1.301 7.845 1.00 98.19 84 TRP A N 1
ATOM 652 C CA . TRP A 1 84 ? -12.421 -1.690 7.925 1.00 98.19 84 TRP A CA 1
ATOM 653 C C . TRP A 1 84 ? -13.231 -0.708 8.783 1.00 98.19 84 TRP A C 1
ATOM 655 O O . TRP A 1 84 ? -14.303 -0.266 8.366 1.00 98.19 84 TRP A O 1
ATOM 665 N N . ILE A 1 85 ? -12.688 -0.301 9.940 1.00 98.19 85 ILE A N 1
ATOM 666 C CA . ILE A 1 85 ? -13.294 0.725 10.803 1.00 98.19 85 ILE A CA 1
ATOM 667 C C . ILE A 1 85 ? -13.441 2.043 10.032 1.00 98.19 85 ILE A C 1
ATOM 669 O O . ILE A 1 85 ? -14.525 2.625 10.017 1.00 98.19 85 ILE A O 1
ATOM 673 N N . GLU A 1 86 ? -12.383 2.488 9.354 1.00 98.25 86 GLU A N 1
ATOM 674 C CA . GLU A 1 86 ? -12.377 3.736 8.590 1.00 98.25 86 GLU A CA 1
ATOM 675 C C . GLU A 1 86 ? -13.437 3.725 7.489 1.00 98.25 86 GLU A C 1
ATOM 677 O O . GLU A 1 86 ? -14.186 4.686 7.355 1.00 98.25 86 GLU A O 1
ATOM 682 N N . LYS A 1 87 ? -13.571 2.625 6.743 1.00 97.25 87 LYS A N 1
ATOM 683 C CA . LYS A 1 87 ? -14.596 2.491 5.699 1.00 97.25 87 LYS A CA 1
ATOM 684 C C . LYS A 1 87 ? -16.010 2.487 6.255 1.00 97.25 87 LYS A C 1
ATOM 686 O O . LYS A 1 87 ? -16.902 3.056 5.629 1.00 97.25 87 LYS A O 1
ATOM 691 N N . ALA A 1 88 ? -16.226 1.858 7.406 1.00 97.50 88 ALA A N 1
ATOM 692 C CA . ALA A 1 88 ? -17.537 1.832 8.040 1.00 97.50 88 ALA A CA 1
ATOM 693 C C . ALA A 1 88 ? -17.933 3.208 8.601 1.00 97.50 88 ALA A C 1
ATOM 695 O O . ALA A 1 88 ? -19.100 3.606 8.529 1.00 97.50 88 ALA A O 1
ATOM 696 N N . LEU A 1 89 ? -16.975 3.962 9.144 1.00 97.56 89 LEU A N 1
ATOM 697 C CA . LEU A 1 89 ? -17.215 5.309 9.658 1.00 97.56 89 LEU A CA 1
ATOM 698 C C . LEU A 1 89 ? -17.332 6.340 8.530 1.00 97.56 89 LEU A C 1
ATOM 700 O O . LEU A 1 89 ? -18.269 7.141 8.541 1.00 97.56 89 LEU A O 1
ATOM 704 N N . VAL A 1 90 ? -16.434 6.275 7.549 1.00 97.00 90 VAL A N 1
ATOM 705 C CA . VAL A 1 90 ? -16.258 7.244 6.464 1.00 97.00 90 VAL A CA 1
ATOM 706 C C . VAL A 1 90 ? -16.135 6.491 5.124 1.00 97.00 90 VAL A C 1
ATOM 708 O O . VAL A 1 90 ? -15.032 6.238 4.632 1.00 97.00 90 VAL A O 1
ATOM 711 N N . PRO A 1 91 ? -17.259 6.147 4.461 1.00 94.00 91 PRO A N 1
ATOM 712 C CA . PRO A 1 91 ? -17.248 5.330 3.238 1.00 94.00 91 PRO A CA 1
ATOM 713 C C . PRO A 1 91 ? -16.390 5.887 2.092 1.00 94.00 91 PRO A C 1
ATOM 715 O O . PRO A 1 91 ? -15.868 5.132 1.261 1.00 94.00 91 PRO A O 1
ATOM 718 N N . ALA A 1 92 ? -16.224 7.212 2.053 1.00 93.38 92 ALA A N 1
ATOM 719 C CA . ALA A 1 92 ? -15.428 7.922 1.061 1.00 93.38 92 ALA A CA 1
ATOM 720 C C . ALA A 1 92 ? -14.050 8.384 1.558 1.00 93.38 92 ALA A C 1
ATOM 722 O O . ALA A 1 92 ? -13.461 9.252 0.928 1.00 93.38 92 ALA A O 1
ATOM 723 N N . SER A 1 93 ? -13.531 7.798 2.641 1.00 94.88 93 SER A N 1
ATOM 724 C CA . SER A 1 93 ? -12.235 8.179 3.204 1.00 94.88 93 SER A CA 1
ATOM 725 C C . SER A 1 93 ? -11.098 8.067 2.191 1.00 94.88 93 SER A C 1
ATOM 727 O O . SER A 1 93 ? -10.955 7.041 1.515 1.00 94.88 93 SER A O 1
ATOM 729 N N . ASP A 1 94 ? -10.269 9.108 2.137 1.00 92.94 94 ASP A N 1
ATOM 730 C CA . ASP A 1 94 ? -9.012 9.114 1.390 1.00 92.94 94 ASP A CA 1
ATOM 731 C C . ASP A 1 94 ? -7.914 8.318 2.123 1.00 92.94 94 ASP A C 1
ATOM 733 O O . ASP A 1 94 ? -6.996 7.805 1.484 1.00 92.94 94 ASP A O 1
ATOM 737 N N . GLU A 1 95 ? -8.052 8.091 3.434 1.00 95.88 95 GLU A N 1
ATOM 738 C CA . GLU A 1 95 ? -7.100 7.309 4.240 1.00 95.88 95 GLU A CA 1
ATOM 739 C C . GLU A 1 95 ? -7.236 5.797 4.040 1.00 95.88 95 GLU A C 1
ATOM 741 O O . GLU A 1 95 ? -6.288 5.040 4.262 1.00 95.88 95 GLU A O 1
ATOM 746 N N . ALA A 1 96 ? -8.401 5.330 3.584 1.00 97.25 96 ALA A N 1
ATOM 747 C CA . ALA A 1 96 ? -8.701 3.905 3.490 1.00 97.25 96 ALA A CA 1
ATOM 748 C C . ALA A 1 96 ? -7.674 3.117 2.652 1.00 97.25 96 ALA A C 1
ATOM 750 O O . ALA A 1 96 ? -7.191 2.070 3.090 1.00 97.25 96 ALA A O 1
ATOM 751 N N . ALA A 1 97 ? -7.294 3.621 1.474 1.00 97.75 97 ALA A N 1
ATOM 752 C CA . ALA A 1 97 ? -6.294 2.962 0.635 1.00 97.75 97 ALA A CA 1
ATOM 753 C C . ALA A 1 97 ? -4.911 2.901 1.311 1.00 97.75 97 ALA A C 1
ATOM 755 O O . ALA A 1 97 ? -4.200 1.908 1.162 1.00 97.75 97 ALA A O 1
ATOM 756 N N . TRP A 1 98 ? -4.533 3.922 2.085 1.00 97.69 98 TRP A N 1
ATOM 757 C CA . TRP A 1 98 ? -3.239 3.979 2.773 1.00 97.69 98 TRP A CA 1
ATOM 758 C C . TRP A 1 98 ? -3.178 3.048 3.988 1.00 97.69 98 TRP A C 1
ATOM 760 O O . TRP A 1 98 ? -2.153 2.398 4.217 1.00 97.69 98 TRP A O 1
ATOM 770 N N . LEU A 1 99 ? -4.290 2.906 4.716 1.00 98.56 99 LEU A N 1
ATOM 771 C CA . LEU A 1 99 ? -4.437 1.896 5.766 1.00 98.56 99 LEU A CA 1
ATOM 772 C C . LEU A 1 99 ? -4.319 0.481 5.189 1.00 98.56 99 LEU A C 1
ATOM 774 O O . LEU A 1 99 ? -3.574 -0.334 5.728 1.00 98.56 99 LEU A O 1
ATOM 778 N N . LEU A 1 100 ? -4.968 0.197 4.055 1.00 98.12 100 LEU A N 1
ATOM 779 C CA . LEU A 1 100 ? -4.815 -1.096 3.377 1.00 98.12 100 LEU A CA 1
ATOM 780 C C . LEU A 1 100 ? -3.398 -1.342 2.879 1.00 98.12 100 LEU A C 1
ATOM 782 O O . LEU A 1 100 ? -2.888 -2.445 3.044 1.00 98.12 100 LEU A O 1
ATOM 786 N N . LEU A 1 101 ? -2.748 -0.339 2.292 1.00 98.06 101 LEU A N 1
ATOM 787 C CA . LEU A 1 101 ? -1.364 -0.464 1.844 1.00 98.06 101 LEU A CA 1
ATOM 788 C C . LEU A 1 101 ? -0.430 -0.799 3.015 1.00 98.06 101 LEU A C 1
ATOM 790 O O . LEU A 1 101 ? 0.426 -1.672 2.901 1.00 98.06 101 LEU A O 1
ATOM 794 N N . SER A 1 102 ? -0.658 -0.176 4.170 1.00 98.06 102 SER A N 1
ATOM 795 C CA . SER A 1 102 ? 0.074 -0.484 5.400 1.00 98.06 102 SER A CA 1
ATOM 796 C C . SER A 1 102 ? -0.238 -1.897 5.908 1.00 98.06 102 SER A C 1
ATOM 798 O O . SER A 1 102 ? 0.666 -2.605 6.339 1.00 98.06 102 SER A O 1
ATOM 800 N N . ALA A 1 103 ? -1.485 -2.364 5.782 1.00 97.88 103 ALA A N 1
ATOM 801 C CA . ALA A 1 103 ? -1.844 -3.749 6.086 1.00 97.88 103 ALA A CA 1
ATOM 802 C C . ALA A 1 103 ? -1.114 -4.745 5.172 1.00 97.88 103 ALA A C 1
ATOM 804 O O . ALA A 1 103 ? -0.668 -5.791 5.641 1.00 97.88 103 ALA A O 1
ATOM 805 N N . VAL A 1 104 ? -0.951 -4.423 3.882 1.00 97.19 104 VAL A N 1
ATOM 806 C CA . VAL A 1 104 ? -0.136 -5.225 2.956 1.00 97.19 104 VAL A CA 1
ATOM 807 C C . VAL A 1 104 ? 1.293 -5.323 3.480 1.00 97.19 104 VAL A C 1
ATOM 809 O O . VAL A 1 104 ? 1.792 -6.436 3.614 1.00 97.19 104 VAL A O 1
ATOM 812 N N . TRP A 1 105 ? 1.912 -4.199 3.856 1.00 96.25 105 TRP A N 1
ATOM 813 C CA . TRP A 1 105 ? 3.267 -4.183 4.418 1.00 96.25 105 TRP A CA 1
ATOM 814 C C . TRP A 1 105 ? 3.387 -5.030 5.692 1.00 96.25 105 TRP A C 1
ATOM 816 O O . TRP A 1 105 ? 4.322 -5.816 5.809 1.00 96.25 105 TRP A O 1
ATOM 826 N N . GLU A 1 106 ? 2.427 -4.906 6.612 1.00 94.56 106 GLU A N 1
ATOM 827 C CA . GLU A 1 106 ? 2.358 -5.673 7.865 1.00 94.56 106 GLU A CA 1
ATOM 828 C C . GLU A 1 106 ? 2.199 -7.184 7.612 1.00 94.56 106 GLU A C 1
ATOM 830 O O . GLU A 1 106 ? 2.725 -8.013 8.354 1.00 94.56 106 GLU A O 1
ATOM 835 N N . ALA A 1 107 ? 1.495 -7.562 6.543 1.00 93.50 107 ALA A N 1
ATOM 836 C CA . ALA A 1 107 ? 1.322 -8.954 6.144 1.00 93.50 107 ALA A CA 1
ATOM 837 C C . ALA A 1 107 ? 2.506 -9.511 5.333 1.00 93.50 107 ALA A C 1
ATOM 839 O O . ALA A 1 107 ? 2.657 -10.732 5.280 1.00 93.50 107 ALA A O 1
ATOM 840 N N . SER A 1 108 ? 3.331 -8.663 4.702 1.00 86.38 108 SER A N 1
ATOM 841 C CA . SER A 1 108 ? 4.515 -9.102 3.941 1.00 86.38 108 SER A CA 1
ATOM 842 C C . SER A 1 108 ? 5.595 -9.701 4.842 1.00 86.38 108 SER A C 1
ATOM 844 O O . SER A 1 108 ? 6.367 -10.533 4.381 1.00 86.38 108 SER A O 1
ATOM 846 N N . ASP A 1 109 ? 5.638 -9.298 6.114 1.00 78.19 109 ASP A N 1
ATOM 847 C CA . ASP A 1 109 ? 6.610 -9.800 7.097 1.00 78.19 109 ASP A CA 1
ATOM 848 C C . ASP A 1 109 ? 6.202 -11.152 7.704 1.00 78.19 109 ASP A C 1
ATOM 850 O O . ASP A 1 109 ? 6.951 -11.758 8.470 1.00 78.19 109 ASP A O 1
ATOM 854 N N . GLN A 1 110 ? 4.998 -11.635 7.394 1.00 74.31 110 GLN A N 1
ATOM 855 C CA . GLN A 1 110 ? 4.475 -12.885 7.930 1.00 74.31 110 GLN A CA 1
ATOM 856 C C . GLN A 1 110 ? 4.891 -14.061 7.050 1.00 74.31 110 GLN A C 1
ATOM 858 O O . GLN A 1 110 ? 4.870 -13.972 5.823 1.00 74.31 110 GLN A O 1
ATOM 863 N N . ALA A 1 111 ? 5.213 -15.189 7.688 1.00 70.50 111 ALA A N 1
ATOM 864 C CA . ALA A 1 111 ? 5.625 -16.399 6.990 1.00 70.50 111 ALA A CA 1
ATOM 865 C C . ALA A 1 111 ? 4.582 -16.822 5.941 1.00 70.50 111 ALA A C 1
ATOM 867 O O . ALA A 1 111 ? 3.389 -16.962 6.233 1.00 70.50 111 ALA A O 1
ATOM 868 N N . ALA A 1 112 ? 5.047 -17.026 4.711 1.00 74.62 112 ALA A N 1
ATOM 869 C CA . ALA A 1 112 ? 4.258 -17.644 3.661 1.00 74.62 112 ALA A CA 1
ATOM 870 C C . ALA A 1 112 ? 4.339 -19.183 3.771 1.00 74.62 112 ALA A C 1
ATOM 872 O O . ALA A 1 112 ? 5.314 -19.706 4.319 1.00 74.62 112 ALA A O 1
ATOM 873 N N . PRO A 1 113 ? 3.329 -19.922 3.272 1.00 77.06 113 PRO A N 1
ATOM 874 C CA . PRO A 1 113 ? 3.439 -21.366 3.064 1.00 77.06 113 PRO A CA 1
ATOM 875 C C . PRO A 1 113 ? 4.691 -21.737 2.255 1.00 77.06 113 PRO A C 1
ATOM 877 O O . PRO A 1 113 ? 5.142 -20.953 1.427 1.00 77.06 113 PRO A O 1
ATOM 880 N N . ALA A 1 114 ? 5.242 -22.937 2.465 1.00 73.75 114 ALA A N 1
ATOM 881 C CA . ALA A 1 114 ? 6.510 -23.353 1.848 1.00 73.75 114 ALA A CA 1
ATOM 882 C C . ALA A 1 114 ? 6.497 -23.342 0.304 1.00 73.75 114 ALA A C 1
ATOM 884 O O . ALA A 1 114 ? 7.544 -23.204 -0.324 1.00 73.75 114 ALA A O 1
ATOM 885 N N . ASP A 1 115 ? 5.321 -23.482 -0.302 1.00 77.56 115 ASP A N 1
ATOM 886 C CA . ASP A 1 115 ? 5.073 -23.500 -1.744 1.00 77.56 115 ASP A CA 1
ATOM 887 C C . ASP A 1 115 ? 4.556 -22.161 -2.296 1.00 77.56 115 ASP A C 1
ATOM 889 O O . ASP A 1 115 ? 4.303 -22.034 -3.496 1.00 77.56 115 ASP A O 1
ATOM 893 N N . ALA A 1 116 ? 4.413 -21.140 -1.448 1.00 79.75 116 ALA A N 1
ATOM 894 C CA . ALA A 1 116 ? 3.854 -19.853 -1.823 1.00 79.75 116 ALA A CA 1
ATOM 895 C C . ALA A 1 116 ? 4.795 -18.704 -1.459 1.00 79.75 116 ALA A C 1
ATOM 897 O O . ALA A 1 116 ? 5.371 -18.639 -0.380 1.00 79.75 116 ALA A O 1
ATOM 898 N N . ARG A 1 117 ? 4.888 -17.713 -2.350 1.00 80.94 117 ARG A N 1
ATOM 899 C CA . ARG A 1 117 ? 5.626 -16.472 -2.062 1.00 80.94 117 ARG A CA 1
ATOM 900 C C . ARG A 1 117 ? 4.925 -15.610 -1.008 1.00 80.94 117 ARG A C 1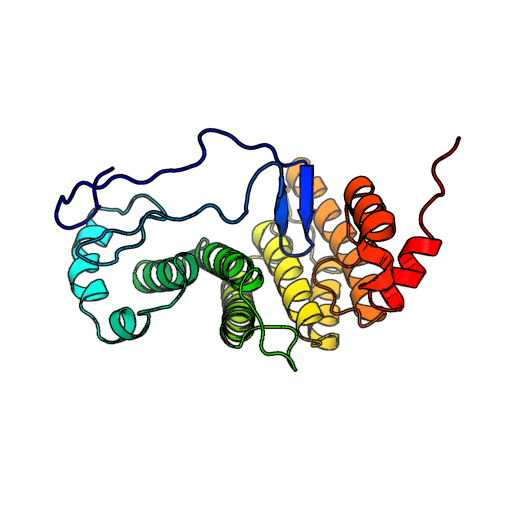
ATOM 902 O O . ARG A 1 117 ? 5.584 -14.884 -0.276 1.00 80.94 117 ARG A O 1
ATOM 909 N N . TRP A 1 118 ? 3.594 -15.656 -0.970 1.00 88.12 118 TRP A N 1
ATOM 910 C CA . TRP A 1 118 ? 2.764 -14.767 -0.161 1.00 88.12 118 TRP A CA 1
ATOM 911 C C . TRP A 1 118 ? 1.798 -15.561 0.707 1.00 88.12 118 TRP A C 1
ATOM 913 O O . TRP A 1 118 ? 1.195 -16.526 0.240 1.00 88.12 118 TRP A O 1
ATOM 923 N N . SER A 1 119 ? 1.577 -15.105 1.941 1.00 90.81 119 SER A N 1
ATOM 924 C CA . SER A 1 119 ? 0.490 -15.634 2.764 1.00 90.81 119 SER A CA 1
ATOM 925 C C . SER A 1 119 ? -0.882 -15.348 2.113 1.00 90.81 119 SER A C 1
ATOM 927 O O . SER A 1 119 ? -1.039 -14.344 1.400 1.00 90.81 119 SER A O 1
ATOM 929 N N . PRO A 1 120 ? -1.918 -16.174 2.366 1.00 92.25 120 PRO A N 1
ATOM 930 C CA . PRO A 1 120 ? -3.279 -15.894 1.893 1.00 92.25 120 PRO A CA 1
ATOM 931 C C . PRO A 1 120 ? -3.785 -14.514 2.330 1.00 92.25 120 PRO A C 1
ATOM 933 O O . PRO A 1 120 ? -4.457 -13.808 1.576 1.00 92.25 120 PRO A O 1
ATOM 936 N N . ARG A 1 121 ? -3.390 -14.093 3.537 1.00 94.12 121 ARG A N 1
ATOM 937 C CA . ARG A 1 121 ? -3.696 -12.777 4.089 1.00 94.12 121 ARG A CA 1
ATOM 938 C C . ARG A 1 121 ? -3.082 -11.655 3.255 1.00 94.12 121 ARG A C 1
ATOM 940 O O . ARG A 1 121 ? -3.814 -10.761 2.840 1.00 94.12 121 ARG A O 1
ATOM 947 N N . HIS A 1 122 ? -1.784 -11.737 2.963 1.00 94.94 122 HIS A N 1
ATOM 948 C CA . HIS A 1 122 ? -1.096 -10.757 2.123 1.00 94.94 122 HIS A CA 1
ATOM 949 C C . HIS A 1 122 ? -1.770 -10.618 0.753 1.00 94.94 122 HIS A C 1
ATOM 951 O O . HIS A 1 122 ? -2.036 -9.508 0.297 1.00 94.94 122 HIS A O 1
ATOM 957 N N . THR A 1 123 ? -2.112 -11.743 0.117 1.00 94.88 123 THR A N 1
ATOM 958 C CA . THR A 1 123 ? -2.801 -11.740 -1.183 1.00 94.88 123 THR A CA 1
ATOM 959 C C . THR A 1 123 ? -4.150 -11.024 -1.110 1.00 94.88 123 THR A C 1
ATOM 961 O O . THR A 1 123 ? -4.384 -10.101 -1.888 1.00 94.88 123 THR A O 1
ATOM 964 N N . ARG A 1 124 ? -4.999 -11.363 -0.131 1.00 96.62 124 ARG A N 1
ATOM 965 C CA . ARG A 1 124 ? -6.304 -10.706 0.050 1.00 96.62 124 ARG A CA 1
ATOM 966 C C . ARG A 1 124 ? -6.170 -9.210 0.342 1.00 96.62 124 ARG A C 1
ATOM 968 O O . ARG A 1 124 ? -6.941 -8.420 -0.198 1.00 96.62 124 ARG A O 1
ATOM 975 N N . TYR A 1 125 ? -5.218 -8.807 1.183 1.00 98.06 125 TYR A N 1
ATOM 976 C CA . TYR A 1 125 ? -5.008 -7.394 1.513 1.00 98.06 125 TYR A CA 1
ATOM 977 C C . TYR A 1 125 ? -4.557 -6.600 0.288 1.00 98.06 125 TYR A C 1
ATOM 979 O O . TYR A 1 125 ? -5.060 -5.507 0.047 1.00 98.06 125 TYR A O 1
ATOM 987 N N . ARG A 1 126 ? -3.672 -7.177 -0.531 1.00 97.50 126 ARG A N 1
ATOM 988 C CA . ARG A 1 126 ? -3.205 -6.565 -1.778 1.00 97.50 126 ARG A CA 1
ATOM 989 C C . ARG A 1 126 ? -4.333 -6.397 -2.793 1.00 97.50 126 ARG A C 1
ATOM 991 O O . ARG A 1 126 ? -4.432 -5.347 -3.421 1.00 97.50 126 ARG A O 1
ATOM 998 N N . ASP A 1 127 ? -5.190 -7.402 -2.939 1.00 98.19 127 ASP A N 1
ATOM 999 C CA . ASP A 1 127 ? -6.348 -7.313 -3.834 1.00 98.19 127 ASP A CA 1
ATOM 1000 C C . ASP A 1 127 ? -7.378 -6.294 -3.316 1.00 98.19 127 ASP A C 1
ATOM 1002 O O . ASP A 1 127 ? -7.897 -5.495 -4.094 1.00 98.19 127 ASP A O 1
ATOM 1006 N N . SER A 1 128 ? -7.587 -6.235 -1.994 1.00 98.31 128 SER A N 1
ATOM 1007 C CA . SER A 1 128 ? -8.416 -5.201 -1.354 1.00 98.31 128 SER A CA 1
ATOM 1008 C C . SER A 1 128 ? -7.845 -3.800 -1.592 1.00 98.31 128 SER A C 1
ATOM 1010 O O . SER A 1 128 ? -8.591 -2.874 -1.901 1.00 98.31 128 SER A O 1
ATOM 1012 N N . PHE A 1 129 ? -6.519 -3.641 -1.500 1.00 98.69 129 PHE A N 1
ATOM 1013 C CA . PHE A 1 129 ? -5.836 -2.377 -1.775 1.00 98.69 129 PHE A CA 1
ATOM 1014 C C . PHE A 1 129 ? -6.054 -1.912 -3.215 1.00 98.69 129 PHE A C 1
ATOM 1016 O O . PHE A 1 129 ? -6.368 -0.746 -3.427 1.00 98.69 129 PHE A O 1
ATOM 1023 N N . ILE A 1 130 ? -5.929 -2.802 -4.203 1.00 98.69 130 ILE A N 1
ATOM 1024 C CA . ILE A 1 130 ? -6.163 -2.442 -5.609 1.00 98.69 130 ILE A CA 1
ATOM 1025 C C . ILE A 1 130 ? -7.609 -1.986 -5.817 1.00 98.69 130 ILE A C 1
ATOM 1027 O O . ILE A 1 130 ? -7.827 -0.942 -6.430 1.00 98.69 130 ILE A O 1
ATOM 1031 N N . ALA A 1 131 ? -8.580 -2.708 -5.251 1.00 98.19 131 ALA A N 1
ATOM 1032 C CA . ALA A 1 131 ? -9.989 -2.333 -5.338 1.00 98.19 131 ALA A CA 1
ATOM 1033 C C . ALA A 1 131 ? -10.279 -0.971 -4.677 1.00 98.19 131 ALA A C 1
ATOM 1035 O O . ALA A 1 131 ? -10.961 -0.132 -5.266 1.00 98.19 131 ALA A O 1
ATOM 1036 N N . GLU A 1 132 ? -9.732 -0.712 -3.484 1.00 98.25 132 GLU A N 1
ATOM 1037 C CA . GLU A 1 132 ? -9.901 0.576 -2.798 1.00 98.25 132 GLU A CA 1
ATOM 1038 C C . GLU A 1 132 ? -9.196 1.713 -3.551 1.00 98.25 132 GLU A C 1
ATOM 1040 O O . GLU A 1 132 ? -9.764 2.793 -3.713 1.00 98.25 132 GLU A O 1
ATOM 1045 N N . ALA A 1 133 ? -7.992 1.470 -4.076 1.00 98.06 133 ALA A N 1
ATOM 1046 C CA . ALA A 1 133 ? -7.273 2.431 -4.905 1.00 98.06 133 ALA A CA 1
ATOM 1047 C C . ALA A 1 133 ? -8.074 2.786 -6.166 1.00 98.06 133 ALA A C 1
ATOM 1049 O O . ALA A 1 133 ? -8.123 3.955 -6.544 1.00 98.06 133 ALA A O 1
ATOM 1050 N N . ASP A 1 134 ? -8.736 1.819 -6.801 1.00 97.81 134 ASP A N 1
ATOM 1051 C CA . ASP A 1 134 ? -9.606 2.075 -7.951 1.00 97.81 134 ASP A CA 1
ATOM 1052 C C . ASP A 1 134 ? -10.858 2.868 -7.580 1.00 97.81 134 ASP A C 1
ATOM 1054 O O . ASP A 1 134 ? -11.187 3.837 -8.270 1.00 97.81 134 ASP A O 1
ATOM 1058 N N . ALA A 1 135 ? -11.499 2.546 -6.455 1.00 96.81 135 ALA A N 1
ATOM 1059 C CA . ALA A 1 135 ? -12.637 3.308 -5.950 1.00 96.81 135 ALA A CA 1
ATOM 1060 C C . ALA A 1 135 ? -12.267 4.771 -5.644 1.00 96.81 135 ALA A C 1
ATOM 1062 O O . ALA A 1 135 ? -12.999 5.689 -6.017 1.00 96.81 135 ALA A O 1
ATOM 1063 N N . GLN A 1 136 ? -11.116 5.012 -5.009 1.00 96.38 136 GLN A N 1
ATOM 1064 C CA . GLN A 1 136 ? -10.628 6.366 -4.740 1.00 96.38 136 GLN A CA 1
ATOM 1065 C C . GLN A 1 136 ? -10.242 7.102 -6.033 1.00 96.38 136 GLN A C 1
ATOM 1067 O O . GLN A 1 136 ? -10.644 8.250 -6.236 1.00 96.38 136 GLN A O 1
ATOM 1072 N N . ARG A 1 137 ? -9.525 6.443 -6.954 1.00 95.88 137 ARG A N 1
ATOM 1073 C CA . ARG A 1 137 ? -9.138 7.024 -8.252 1.00 95.88 137 ARG A CA 1
ATOM 1074 C C . ARG A 1 137 ? -10.336 7.425 -9.098 1.00 95.88 137 ARG A C 1
ATOM 1076 O O . ARG A 1 137 ? -10.252 8.446 -9.768 1.00 95.88 137 ARG A O 1
ATOM 1083 N N . ALA A 1 138 ? -11.430 6.665 -9.063 1.00 95.69 138 ALA A N 1
ATOM 1084 C CA . ALA A 1 138 ? -12.651 6.990 -9.800 1.00 95.69 138 ALA A CA 1
ATOM 1085 C C . ALA A 1 138 ? -13.275 8.332 -9.367 1.00 95.69 138 ALA A C 1
ATOM 1087 O O . ALA A 1 138 ? -13.999 8.951 -10.142 1.00 95.69 138 ALA A O 1
ATOM 1088 N N . ARG A 1 139 ? -12.973 8.798 -8.148 1.00 94.56 139 ARG A N 1
ATOM 1089 C CA . ARG A 1 139 ? -13.433 10.087 -7.605 1.00 94.56 139 ARG A CA 1
ATOM 1090 C C . ARG A 1 139 ? -12.413 11.212 -7.786 1.00 94.56 139 ARG A C 1
ATOM 1092 O O . ARG A 1 139 ? -12.769 12.382 -7.676 1.00 94.56 139 ARG A O 1
ATOM 1099 N N . ALA A 1 140 ? -11.153 10.874 -8.051 1.00 93.31 140 ALA A N 1
ATOM 1100 C CA . ALA A 1 140 ? -10.072 11.834 -8.213 1.00 93.31 140 ALA A CA 1
ATOM 1101 C C . ALA A 1 140 ? -9.872 12.216 -9.686 1.00 93.31 140 ALA A C 1
ATOM 1103 O O . ALA A 1 140 ? -9.914 11.380 -10.588 1.00 93.31 140 ALA A O 1
ATOM 1104 N N . ARG A 1 141 ? -9.565 13.491 -9.946 1.00 92.94 141 ARG A N 1
ATOM 1105 C CA . ARG A 1 141 ? -9.213 13.943 -11.298 1.00 92.94 141 ARG A CA 1
ATOM 1106 C C . ARG A 1 141 ? -7.871 13.321 -11.736 1.00 92.94 141 ARG A C 1
ATOM 1108 O O . ARG A 1 141 ? -6.904 13.401 -10.967 1.00 92.94 141 ARG A O 1
ATOM 1115 N N . PRO A 1 142 ? -7.761 12.764 -12.959 1.00 94.50 142 PRO A N 1
ATOM 1116 C CA . PRO A 1 142 ? -6.488 12.290 -13.498 1.00 94.50 142 PRO A CA 1
ATOM 1117 C C . PRO A 1 142 ? -5.394 13.361 -13.451 1.00 94.50 142 PRO A C 1
ATOM 1119 O O . PRO A 1 142 ? -5.661 14.541 -13.678 1.00 94.50 142 PRO A O 1
ATOM 1122 N N . GLY A 1 143 ? -4.168 12.944 -13.133 1.00 91.38 143 GLY A N 1
ATOM 1123 C CA . GLY A 1 143 ? -3.015 13.841 -12.985 1.00 91.38 143 GLY A CA 1
ATOM 1124 C C . GLY A 1 143 ? -2.876 14.501 -11.608 1.00 91.38 143 GLY A C 1
ATOM 1125 O O . GLY A 1 143 ? -1.820 15.058 -11.317 1.00 91.38 143 GLY A O 1
ATOM 1126 N N . THR A 1 144 ? -3.882 14.404 -10.728 1.00 91.94 144 THR A N 1
ATOM 1127 C CA . THR A 1 144 ? -3.750 14.858 -9.329 1.00 91.94 144 THR A CA 1
ATOM 1128 C C . THR A 1 144 ? -2.754 13.999 -8.542 1.00 91.94 144 THR A C 1
ATOM 1130 O O . THR A 1 144 ? -2.602 12.813 -8.851 1.00 91.94 144 THR A O 1
ATOM 1133 N N . PRO A 1 145 ? -2.087 14.545 -7.503 1.00 90.94 145 PRO A N 1
ATOM 1134 C CA . PRO A 1 145 ? -1.121 13.787 -6.706 1.00 90.94 145 PRO A CA 1
ATOM 1135 C C . PRO A 1 145 ? -1.678 12.474 -6.146 1.00 90.94 145 PRO A C 1
ATOM 1137 O O . PRO A 1 145 ? -1.012 11.446 -6.249 1.00 90.94 145 PRO A O 1
ATOM 1140 N N . ILE A 1 146 ? -2.909 12.488 -5.624 1.00 91.94 146 ILE A N 1
ATOM 1141 C CA . ILE A 1 146 ? -3.574 11.288 -5.100 1.00 91.94 146 ILE A CA 1
ATOM 1142 C C . ILE A 1 146 ? -3.839 10.262 -6.207 1.00 91.94 146 ILE A C 1
ATOM 1144 O O . ILE A 1 146 ? -3.506 9.087 -6.056 1.00 91.94 146 ILE A O 1
ATOM 1148 N N . TRP A 1 147 ? -4.342 10.709 -7.363 1.00 96.12 147 TRP A N 1
ATOM 1149 C CA . TRP A 1 147 ? -4.607 9.829 -8.496 1.00 96.12 147 TRP A CA 1
ATOM 1150 C C . TRP A 1 147 ? -3.316 9.185 -9.009 1.00 96.12 147 TRP A C 1
ATOM 1152 O O . TRP A 1 147 ? -3.286 7.978 -9.246 1.00 96.12 147 TRP A O 1
ATOM 1162 N N . LEU A 1 148 ? -2.234 9.958 -9.144 1.00 96.69 148 LEU A N 1
ATOM 1163 C CA . LEU A 1 148 ? -0.931 9.467 -9.603 1.00 96.69 148 LEU A CA 1
ATOM 1164 C C . LEU A 1 148 ? -0.321 8.472 -8.613 1.00 96.69 148 LEU A C 1
ATOM 1166 O O . LEU A 1 148 ? 0.115 7.395 -9.023 1.00 96.69 148 LEU A O 1
ATOM 1170 N N . ALA A 1 149 ? -0.330 8.807 -7.321 1.00 95.88 149 ALA A N 1
ATOM 1171 C CA . ALA A 1 149 ? 0.235 7.962 -6.279 1.00 95.88 149 ALA A CA 1
ATOM 1172 C C . ALA A 1 149 ? -0.504 6.619 -6.194 1.00 95.88 149 ALA A C 1
ATOM 1174 O O . ALA A 1 149 ? 0.129 5.570 -6.303 1.00 95.88 149 ALA A O 1
ATOM 1175 N N . LEU A 1 150 ? -1.837 6.626 -6.102 1.00 97.81 150 LEU A N 1
ATOM 1176 C CA . LEU A 1 150 ? -2.633 5.395 -6.057 1.00 97.81 150 LEU A CA 1
ATOM 1177 C C . LEU A 1 150 ? -2.506 4.576 -7.343 1.00 97.81 150 LEU A C 1
ATOM 1179 O O . LEU A 1 150 ? -2.384 3.356 -7.274 1.00 97.81 150 LEU A O 1
ATOM 1183 N N . SER A 1 151 ? -2.471 5.226 -8.513 1.00 98.31 151 SER A N 1
ATOM 1184 C CA . SER A 1 151 ? -2.237 4.530 -9.787 1.00 98.31 151 SER A CA 1
ATOM 1185 C C . SER A 1 151 ? -0.895 3.803 -9.773 1.00 98.31 151 SER A C 1
ATOM 1187 O O . SER A 1 151 ? -0.813 2.637 -10.143 1.00 98.31 151 SER A O 1
ATOM 1189 N N . TYR A 1 152 ? 0.164 4.471 -9.321 1.00 98.62 152 TYR A N 1
ATOM 1190 C CA . TYR A 1 152 ? 1.494 3.879 -9.289 1.00 98.62 152 TYR A CA 1
ATOM 1191 C C . TYR A 1 152 ? 1.577 2.714 -8.294 1.00 98.62 152 TYR A C 1
ATOM 1193 O O . TYR A 1 152 ? 2.076 1.640 -8.632 1.00 98.62 152 TYR A O 1
ATOM 1201 N N . ARG A 1 153 ? 1.057 2.896 -7.074 1.00 98.31 153 ARG A N 1
ATOM 1202 C CA . ARG A 1 153 ? 1.094 1.859 -6.032 1.00 98.31 15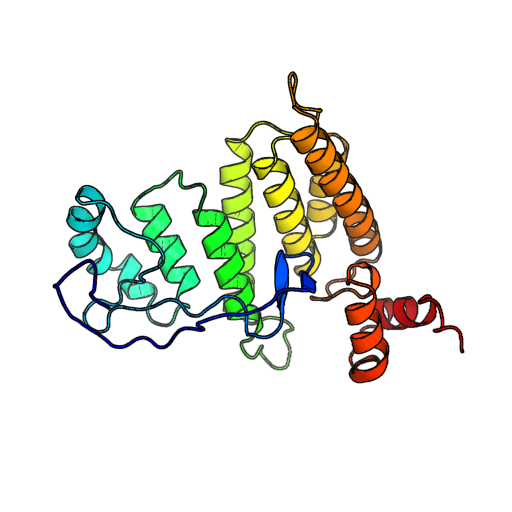3 ARG A CA 1
ATOM 1203 C C . ARG A 1 153 ? 0.237 0.648 -6.401 1.00 98.31 153 ARG A C 1
ATOM 1205 O O . ARG A 1 153 ? 0.694 -0.480 -6.233 1.00 98.31 153 ARG A O 1
ATOM 1212 N N . ALA A 1 154 ? -0.952 0.859 -6.969 1.00 98.62 154 ALA A N 1
ATOM 1213 C CA . ALA A 1 154 ? -1.788 -0.231 -7.470 1.00 98.62 154 ALA A CA 1
ATOM 1214 C C . ALA A 1 154 ? -1.123 -0.971 -8.644 1.00 98.62 154 ALA A C 1
ATOM 1216 O O . ALA A 1 154 ? -1.172 -2.196 -8.679 1.00 98.62 154 ALA A O 1
ATOM 1217 N N . ALA A 1 155 ? -0.410 -0.268 -9.536 1.00 98.75 155 ALA A N 1
ATOM 1218 C CA . ALA A 1 155 ? 0.340 -0.915 -10.618 1.00 98.75 155 ALA A CA 1
ATOM 1219 C C . ALA A 1 155 ? 1.455 -1.815 -10.072 1.00 98.75 155 ALA A C 1
ATOM 1221 O O . ALA A 1 155 ? 1.689 -2.909 -10.584 1.00 98.75 155 ALA A O 1
ATOM 1222 N N . ASN A 1 156 ? 2.137 -1.378 -9.009 1.00 98.62 156 ASN A N 1
ATOM 1223 C CA . ASN A 1 156 ? 3.130 -2.216 -8.348 1.00 98.62 156 ASN A CA 1
ATOM 1224 C C . ASN A 1 156 ? 2.492 -3.454 -7.695 1.00 98.62 156 ASN A C 1
ATOM 1226 O O . ASN A 1 156 ? 3.017 -4.555 -7.837 1.00 98.62 156 ASN A O 1
ATOM 1230 N N . ALA A 1 157 ? 1.344 -3.296 -7.035 1.00 98.19 157 ALA A N 1
ATOM 1231 C CA . ALA A 1 157 ? 0.606 -4.416 -6.458 1.00 98.19 157 ALA A CA 1
ATOM 1232 C C . ALA A 1 157 ? 0.146 -5.424 -7.536 1.00 98.19 157 ALA A C 1
ATOM 1234 O O . ALA A 1 157 ? 0.263 -6.637 -7.355 1.00 98.19 157 ALA A O 1
ATOM 1235 N N . GLU A 1 158 ? -0.320 -4.943 -8.691 1.00 98.69 158 GLU A N 1
ATOM 1236 C CA . GLU A 1 158 ? -0.653 -5.777 -9.851 1.00 98.69 158 GLU A CA 1
ATOM 1237 C C . GLU A 1 158 ? 0.581 -6.530 -10.369 1.00 98.69 158 GLU A C 1
ATOM 1239 O O . GLU A 1 158 ? 0.521 -7.749 -10.545 1.00 98.69 158 GLU A O 1
ATOM 1244 N N . ARG A 1 159 ? 1.726 -5.851 -10.513 1.00 98.06 159 ARG A N 1
ATOM 1245 C CA . ARG A 1 159 ? 3.005 -6.469 -10.897 1.00 98.06 159 ARG A CA 1
ATOM 1246 C C . ARG A 1 159 ? 3.410 -7.600 -9.949 1.00 98.06 159 ARG A C 1
ATOM 1248 O O . ARG A 1 159 ? 3.702 -8.698 -10.408 1.00 98.06 159 ARG A O 1
ATOM 1255 N N . GLU A 1 160 ? 3.403 -7.363 -8.639 1.00 95.38 160 GLU A N 1
ATOM 1256 C CA . GLU A 1 160 ? 3.787 -8.368 -7.631 1.00 95.38 160 GLU A CA 1
ATOM 1257 C C . GLU A 1 160 ? 2.862 -9.591 -7.614 1.00 95.38 160 GLU A C 1
ATOM 1259 O O . GLU A 1 160 ? 3.267 -10.676 -7.196 1.00 95.38 160 GLU A O 1
ATOM 1264 N N . SER A 1 161 ? 1.622 -9.425 -8.079 1.00 95.19 161 SER A N 1
ATOM 1265 C CA . SER A 1 161 ? 0.650 -10.509 -8.262 1.00 95.19 161 SER A CA 1
ATOM 1266 C C . SER A 1 161 ? 0.720 -11.197 -9.633 1.00 95.19 161 SER A C 1
ATOM 1268 O O . SER A 1 161 ? -0.070 -12.097 -9.900 1.00 95.19 161 SER A O 1
ATOM 1270 N N . GLY A 1 162 ? 1.624 -10.771 -10.522 1.00 96.25 162 GLY A N 1
ATOM 1271 C CA . GLY A 1 162 ? 1.746 -11.298 -11.884 1.00 96.25 162 GLY A CA 1
ATOM 1272 C C . GLY A 1 162 ? 0.705 -10.768 -12.880 1.00 96.25 162 GLY A C 1
ATOM 1273 O O . GLY A 1 162 ? 0.683 -11.201 -14.033 1.00 96.25 162 GLY A O 1
ATOM 1274 N N . ARG A 1 163 ? -0.137 -9.802 -12.485 1.00 98.19 163 ARG A N 1
ATOM 1275 C CA . ARG A 1 163 ? -1.123 -9.124 -13.348 1.00 98.19 163 ARG A CA 1
ATOM 1276 C C . ARG A 1 163 ? -0.454 -8.037 -14.199 1.00 98.19 163 ARG A C 1
ATOM 1278 O O . ARG A 1 163 ? -0.793 -6.859 -14.114 1.00 98.19 163 ARG A O 1
ATOM 1285 N N . PHE A 1 164 ? 0.533 -8.429 -15.003 1.00 98.62 164 PHE A N 1
ATOM 1286 C CA . PHE A 1 164 ? 1.395 -7.496 -15.737 1.00 98.62 164 PHE A CA 1
ATOM 1287 C C . PHE A 1 164 ? 0.652 -6.641 -16.764 1.00 98.62 164 PHE A C 1
ATOM 1289 O O . PHE A 1 164 ? 0.983 -5.468 -16.909 1.00 98.62 164 PHE A O 1
ATOM 1296 N N . ASP A 1 165 ? -0.367 -7.182 -17.434 1.00 98.69 165 ASP A N 1
ATOM 1297 C CA . ASP A 1 165 ? -1.133 -6.420 -18.428 1.00 98.69 165 ASP A CA 1
ATOM 1298 C C . ASP A 1 165 ? -1.929 -5.284 -17.773 1.00 98.69 165 ASP A C 1
ATOM 1300 O O . ASP A 1 165 ? -1.901 -4.150 -18.258 1.00 98.69 165 ASP A O 1
ATOM 1304 N N . ALA A 1 166 ? -2.553 -5.561 -16.621 1.00 98.62 166 ALA A N 1
ATOM 1305 C CA . ALA A 1 166 ? -3.234 -4.552 -15.809 1.00 98.62 166 ALA A CA 1
ATOM 1306 C C . ALA A 1 166 ? -2.244 -3.490 -15.303 1.00 98.62 166 ALA A C 1
ATOM 1308 O O . ALA A 1 166 ? -2.470 -2.292 -15.497 1.00 98.62 166 ALA A O 1
ATOM 1309 N N . ALA A 1 167 ? -1.091 -3.924 -14.775 1.00 98.81 167 ALA A N 1
ATOM 1310 C CA . ALA A 1 167 ? -0.032 -3.019 -14.333 1.00 98.81 167 ALA A CA 1
ATOM 1311 C C . ALA A 1 167 ? 0.446 -2.106 -15.476 1.00 98.81 167 ALA A C 1
ATOM 1313 O O . ALA A 1 167 ? 0.540 -0.889 -15.312 1.00 98.81 167 ALA A O 1
ATOM 1314 N N . ALA A 1 168 ? 0.701 -2.666 -16.661 1.00 98.81 168 ALA A N 1
ATOM 1315 C CA . ALA A 1 168 ? 1.126 -1.910 -17.833 1.00 98.81 168 ALA A CA 1
ATOM 1316 C C . ALA A 1 168 ? 0.049 -0.917 -18.290 1.00 98.81 168 ALA A C 1
ATOM 1318 O O . ALA A 1 168 ? 0.357 0.239 -18.577 1.00 98.81 168 ALA A O 1
ATOM 1319 N N . GLN A 1 169 ? -1.223 -1.320 -18.332 1.00 98.62 169 GLN A N 1
ATOM 1320 C CA . GLN A 1 169 ? -2.322 -0.410 -18.663 1.00 98.62 169 GLN A CA 1
ATOM 1321 C C . GLN A 1 169 ? -2.381 0.772 -17.689 1.00 98.62 169 GLN A C 1
ATOM 1323 O O . GLN A 1 169 ? -2.457 1.928 -18.111 1.00 98.62 169 GLN A O 1
ATOM 1328 N N . ARG A 1 170 ? -2.280 0.496 -16.388 1.00 98.44 170 ARG A N 1
ATOM 1329 C CA . ARG A 1 170 ? -2.315 1.518 -15.341 1.00 98.44 170 ARG A CA 1
ATOM 1330 C C . ARG A 1 170 ? -1.132 2.482 -15.429 1.00 98.44 170 ARG A C 1
ATOM 1332 O O . ARG A 1 170 ? -1.311 3.684 -15.255 1.00 98.44 170 ARG A O 1
ATOM 1339 N N . LEU A 1 171 ? 0.062 1.986 -15.754 1.00 98.69 171 LEU A N 1
ATOM 1340 C CA . LEU A 1 171 ? 1.260 2.813 -15.925 1.00 98.69 171 LEU A CA 1
ATOM 1341 C C . LEU A 1 171 ? 1.208 3.682 -17.187 1.00 98.69 171 LEU A C 1
ATOM 1343 O O . LEU A 1 171 ? 1.652 4.829 -17.136 1.00 98.69 171 LEU A O 1
ATOM 1347 N N . ARG A 1 172 ? 0.624 3.192 -18.292 1.00 98.50 172 ARG A N 1
ATOM 1348 C CA . ARG A 1 172 ? 0.359 4.027 -19.481 1.00 98.50 172 ARG A CA 1
ATOM 1349 C C . ARG A 1 172 ? -0.584 5.176 -19.140 1.00 98.50 172 ARG A C 1
ATOM 1351 O O . ARG A 1 172 ? -0.267 6.320 -19.437 1.00 98.50 172 ARG A O 1
ATOM 1358 N N . ALA A 1 173 ? -1.649 4.902 -18.385 1.00 97.94 173 ALA A N 1
ATOM 1359 C CA . ALA A 1 173 ? -2.561 5.950 -17.933 1.00 97.94 173 ALA A CA 1
ATOM 1360 C C . ALA A 1 173 ? -1.857 7.042 -17.101 1.00 97.94 173 ALA A C 1
ATOM 1362 O O . ALA A 1 173 ? -2.254 8.201 -17.162 1.00 97.94 173 ALA A O 1
ATOM 1363 N N . ILE A 1 174 ? -0.804 6.709 -16.340 1.00 97.69 174 ILE A N 1
ATOM 1364 C CA . ILE A 1 174 ? 0.017 7.708 -15.630 1.00 97.69 174 ILE A CA 1
ATOM 1365 C C . ILE A 1 174 ? 0.829 8.566 -16.603 1.00 97.69 174 ILE A C 1
ATOM 1367 O O . ILE A 1 174 ? 0.900 9.783 -16.425 1.00 97.69 174 ILE A O 1
ATOM 1371 N N . ALA A 1 175 ? 1.446 7.955 -17.617 1.00 95.81 175 ALA A N 1
ATOM 1372 C CA . ALA A 1 175 ? 2.188 8.690 -18.641 1.00 95.81 175 ALA A CA 1
ATOM 1373 C C . ALA A 1 175 ? 1.273 9.668 -19.399 1.00 95.81 175 ALA A C 1
ATOM 1375 O O . ALA A 1 175 ? 1.621 10.848 -19.539 1.00 95.81 175 ALA A O 1
ATOM 1376 N N . ASP A 1 176 ? 0.079 9.198 -19.761 1.00 96.06 176 ASP A N 1
ATOM 1377 C CA . ASP A 1 176 ? -0.929 9.933 -20.533 1.00 96.06 176 ASP A CA 1
ATOM 1378 C C . ASP A 1 176 ? -1.740 10.928 -19.687 1.00 96.06 176 ASP A C 1
ATOM 1380 O O . ASP A 1 176 ? -2.490 11.742 -20.228 1.00 96.06 176 ASP A O 1
ATOM 1384 N N . ALA A 1 177 ? -1.604 10.893 -18.355 1.00 94.69 177 ALA A N 1
ATOM 1385 C CA . ALA A 1 177 ? -2.357 11.771 -17.470 1.00 94.69 177 ALA A CA 1
ATOM 1386 C C . ALA A 1 177 ? -2.067 13.252 -17.789 1.00 94.69 177 ALA A C 1
ATOM 1388 O O . ALA A 1 177 ? -0.890 13.640 -17.885 1.00 94.69 177 ALA A O 1
ATOM 1389 N N . PRO A 1 178 ? -3.110 14.094 -17.921 1.00 91.25 178 PRO A N 1
ATOM 1390 C CA . PRO A 1 178 ? -2.936 15.502 -18.240 1.00 91.25 178 PRO A CA 1
ATOM 1391 C C . PRO A 1 178 ? -2.237 16.234 -17.095 1.00 91.25 178 PRO A C 1
ATOM 1393 O O . PRO A 1 178 ? -2.355 15.863 -15.924 1.00 91.25 178 PRO A O 1
ATOM 1396 N N . GLU A 1 179 ? -1.533 17.313 -17.427 1.00 85.00 179 GLU A N 1
ATOM 1397 C CA . GLU A 1 179 ? -1.108 18.266 -16.407 1.00 85.00 179 GLU A CA 1
ATOM 1398 C C . GLU A 1 179 ? -2.330 18.990 -15.827 1.00 85.00 179 GLU A C 1
ATOM 1400 O O . GLU A 1 179 ? -3.329 19.236 -16.510 1.00 85.00 179 GLU A O 1
ATOM 1405 N N . ILE A 1 180 ? -2.273 19.312 -14.535 1.00 84.75 180 ILE A N 1
ATOM 1406 C CA . ILE A 1 180 ? -3.365 20.027 -13.878 1.00 84.75 180 ILE A CA 1
ATOM 1407 C C . ILE A 1 180 ? -3.274 21.502 -14.276 1.00 84.75 180 ILE A C 1
ATOM 1409 O O . ILE A 1 180 ? -2.272 22.164 -14.017 1.00 84.75 180 ILE A O 1
ATOM 1413 N N . SER A 1 181 ? -4.334 22.030 -14.885 1.00 79.19 181 SER A N 1
ATOM 1414 C CA . SER A 1 181 ? -4.426 23.460 -15.201 1.00 79.19 181 SER A CA 1
ATOM 1415 C C . SER A 1 181 ? -4.290 24.307 -13.934 1.00 79.19 181 SER A C 1
ATO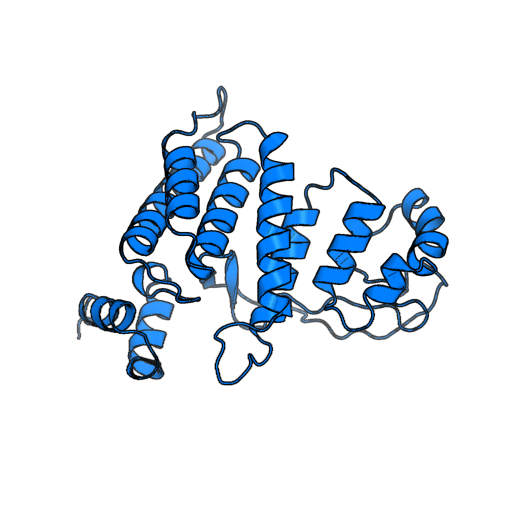M 1417 O O . SER A 1 181 ? -4.975 24.044 -12.947 1.00 79.19 181 SER A O 1
ATOM 1419 N N . GLY A 1 182 ? -3.438 25.334 -13.974 1.00 79.69 182 GLY A N 1
ATOM 1420 C CA . GLY A 1 182 ? -3.157 26.188 -12.814 1.00 79.69 182 GLY A CA 1
ATOM 1421 C C . GLY A 1 182 ? -2.274 25.532 -11.745 1.00 79.69 182 GLY A C 1
ATOM 1422 O O . GLY A 1 182 ? -2.178 26.063 -10.641 1.00 79.69 182 GLY A O 1
ATOM 1423 N N . ALA A 1 183 ? -1.638 24.392 -12.047 1.00 82.56 183 ALA A N 1
ATOM 1424 C CA . ALA A 1 183 ? -0.665 23.770 -11.157 1.00 82.56 183 ALA A CA 1
ATOM 1425 C C . ALA A 1 183 ? 0.485 24.728 -10.838 1.00 82.56 183 ALA A C 1
ATOM 1427 O O . ALA A 1 183 ? 1.073 25.350 -11.724 1.00 82.56 183 ALA A O 1
ATOM 1428 N N . ASN A 1 184 ? 0.851 24.789 -9.561 1.00 86.69 184 ASN A N 1
ATOM 1429 C CA . ASN A 1 184 ? 2.087 25.443 -9.157 1.00 86.69 184 ASN A CA 1
ATOM 1430 C C . ASN A 1 184 ? 3.306 24.576 -9.542 1.00 86.69 184 ASN A 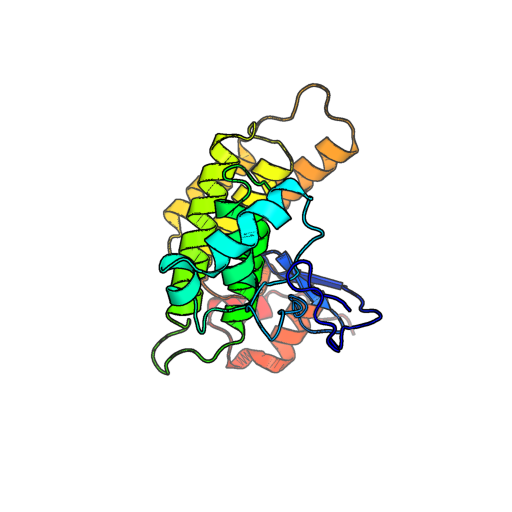C 1
ATOM 1432 O O . ASN A 1 184 ? 3.194 23.407 -9.927 1.00 86.69 184 ASN A O 1
ATOM 1436 N N . GLU A 1 185 ? 4.504 25.140 -9.402 1.00 88.56 185 GLU A N 1
ATOM 1437 C CA . GLU A 1 185 ? 5.756 24.455 -9.735 1.00 88.56 185 GLU A CA 1
ATOM 1438 C C . GLU A 1 185 ? 5.953 23.131 -8.979 1.00 88.56 185 GLU A C 1
ATOM 1440 O O . GLU A 1 185 ? 6.426 22.146 -9.557 1.00 88.56 185 GLU A O 1
ATOM 1445 N N . LYS A 1 186 ? 5.552 23.078 -7.703 1.00 86.81 186 LYS A N 1
ATOM 1446 C CA . LYS A 1 186 ? 5.653 21.875 -6.869 1.00 86.81 186 LYS A CA 1
ATOM 1447 C C . LYS A 1 186 ? 4.781 20.751 -7.426 1.00 86.81 186 LYS A C 1
ATOM 1449 O O . LYS A 1 186 ? 5.252 19.620 -7.531 1.00 86.81 186 LYS A O 1
ATOM 1454 N N . ASP A 1 187 ? 3.555 21.054 -7.834 1.00 84.19 187 ASP A N 1
ATOM 1455 C CA . ASP A 1 187 ? 2.629 20.076 -8.405 1.00 84.19 187 ASP A CA 1
ATOM 1456 C C . ASP A 1 187 ? 3.125 19.559 -9.758 1.00 84.19 187 ASP A C 1
ATOM 1458 O O . ASP A 1 187 ? 3.128 18.349 -9.999 1.00 84.19 187 ASP A O 1
ATOM 1462 N N . MET A 1 188 ? 3.654 20.447 -10.604 1.00 85.50 188 MET A N 1
ATOM 1463 C CA . MET A 1 188 ? 4.281 20.051 -11.868 1.00 85.50 188 MET A CA 1
ATOM 1464 C C . MET A 1 188 ? 5.505 19.150 -11.642 1.00 85.50 188 MET A C 1
ATOM 1466 O O . MET A 1 188 ? 5.667 18.126 -12.311 1.00 85.50 188 MET A O 1
ATOM 1470 N N . LYS A 1 189 ? 6.365 19.488 -10.672 1.00 88.00 189 LYS A N 1
ATOM 1471 C CA . LYS A 1 189 ? 7.528 18.670 -10.298 1.00 88.00 189 LYS A CA 1
ATOM 1472 C C . LYS A 1 189 ? 7.105 17.301 -9.764 1.00 88.00 189 LYS A C 1
ATOM 1474 O O . LYS A 1 189 ? 7.693 16.296 -10.162 1.00 88.00 189 LYS A O 1
ATOM 1479 N N . ASN A 1 190 ? 6.077 17.249 -8.920 1.00 87.06 190 ASN A N 1
ATOM 1480 C CA . ASN A 1 190 ? 5.522 16.002 -8.395 1.00 87.06 190 ASN A CA 1
ATOM 1481 C C . ASN A 1 190 ? 4.955 15.124 -9.516 1.00 87.06 190 ASN A C 1
ATOM 1483 O O . ASN A 1 190 ? 5.246 13.929 -9.558 1.00 87.06 190 ASN A O 1
ATOM 1487 N N . SER A 1 191 ? 4.205 15.713 -10.451 1.00 89.56 191 SER A N 1
ATOM 1488 C CA . SER A 1 191 ? 3.664 15.006 -11.617 1.00 89.56 191 SER A CA 1
ATOM 1489 C C . SER A 1 191 ? 4.776 14.391 -12.470 1.00 89.56 191 SER A C 1
ATOM 1491 O O . SER A 1 191 ? 4.773 13.183 -12.720 1.00 89.56 191 SER A O 1
ATOM 1493 N N . ARG A 1 192 ? 5.806 15.176 -12.823 1.00 91.56 192 ARG A N 1
ATOM 1494 C CA . ARG A 1 192 ? 6.990 14.665 -13.539 1.00 91.56 192 ARG A CA 1
ATOM 1495 C C . ARG A 1 192 ? 7.703 13.556 -12.767 1.00 91.56 192 ARG A C 1
ATOM 1497 O O . ARG A 1 192 ? 8.105 12.560 -13.366 1.00 91.56 192 ARG A O 1
ATOM 1504 N N . GLY A 1 193 ? 7.823 13.700 -11.447 1.00 92.94 193 GLY A N 1
ATOM 1505 C CA . GLY A 1 193 ? 8.387 12.677 -10.569 1.00 92.94 193 GLY A CA 1
ATOM 1506 C C . GLY A 1 193 ? 7.635 11.351 -10.673 1.00 92.94 193 GLY A C 1
ATOM 1507 O O . GLY A 1 193 ? 8.249 10.314 -10.924 1.00 92.94 193 GLY A O 1
ATOM 1508 N N . TRP A 1 194 ? 6.305 11.377 -10.562 1.00 94.81 194 TRP A N 1
ATOM 1509 C CA . TRP A 1 194 ? 5.471 10.182 -10.709 1.00 94.81 194 TRP A CA 1
ATOM 1510 C C . TRP A 1 194 ? 5.565 9.556 -12.098 1.00 94.81 194 TRP A C 1
ATOM 1512 O O . TRP A 1 194 ? 5.714 8.339 -12.190 1.00 94.81 194 TRP A O 1
ATOM 1522 N N . LYS A 1 195 ? 5.558 10.356 -13.171 1.00 95.06 195 LYS A N 1
ATOM 1523 C CA . LYS A 1 195 ? 5.737 9.848 -14.543 1.00 95.06 195 LYS A CA 1
ATOM 1524 C C . LYS A 1 195 ? 7.096 9.169 -14.728 1.00 95.06 195 LYS A C 1
ATOM 1526 O O . LYS A 1 195 ? 7.164 8.069 -15.270 1.00 95.06 195 LYS A O 1
ATOM 1531 N N . GLY A 1 196 ? 8.168 9.767 -14.205 1.00 95.44 196 GLY A N 1
ATOM 1532 C CA . GLY A 1 196 ? 9.504 9.166 -14.227 1.00 95.44 196 GLY A CA 1
ATOM 1533 C C . GLY A 1 196 ? 9.571 7.841 -13.463 1.00 95.44 196 GLY A C 1
ATOM 1534 O O . GLY A 1 196 ? 10.158 6.873 -13.943 1.00 95.44 196 GLY A O 1
ATOM 1535 N N . ARG A 1 197 ? 8.920 7.755 -12.296 1.00 95.62 197 ARG A N 1
ATOM 1536 C CA . ARG A 1 197 ? 8.803 6.495 -11.542 1.00 95.62 197 ARG A CA 1
ATOM 1537 C C . ARG A 1 197 ? 7.988 5.450 -12.297 1.00 95.62 197 ARG A C 1
ATOM 1539 O O . ARG A 1 197 ? 8.402 4.296 -12.354 1.00 95.62 197 ARG A O 1
ATOM 1546 N N . ALA A 1 198 ? 6.868 5.847 -12.897 1.00 97.81 198 ALA A N 1
ATOM 1547 C CA . ALA A 1 198 ? 6.015 4.957 -13.675 1.00 97.81 198 ALA A CA 1
ATOM 1548 C C . ALA A 1 198 ? 6.760 4.357 -14.876 1.00 97.81 198 ALA A C 1
ATOM 1550 O O . ALA A 1 198 ? 6.635 3.162 -15.123 1.00 97.81 198 ALA A O 1
ATOM 1551 N N . ALA A 1 199 ? 7.601 5.139 -15.559 1.00 97.69 199 ALA A N 1
ATOM 1552 C CA . ALA A 1 199 ? 8.449 4.637 -16.640 1.00 97.69 199 ALA A CA 1
ATOM 1553 C C . ALA A 1 199 ? 9.440 3.557 -16.160 1.00 97.69 199 ALA A C 1
ATOM 1555 O O . ALA A 1 199 ? 9.593 2.526 -16.813 1.00 97.69 199 ALA A O 1
ATOM 1556 N N . LYS A 1 200 ? 10.066 3.740 -14.988 1.00 96.44 200 LYS A N 1
ATOM 1557 C CA . LYS A 1 200 ? 10.946 2.715 -14.394 1.00 96.44 200 LYS A CA 1
ATOM 1558 C C . LYS A 1 200 ? 10.177 1.446 -14.013 1.00 96.44 200 LYS A C 1
ATOM 1560 O O . LYS A 1 200 ? 10.609 0.337 -14.329 1.00 96.44 200 LYS A O 1
ATOM 1565 N N . LEU A 1 201 ? 9.007 1.602 -13.389 1.00 98.19 201 LEU A N 1
ATOM 1566 C CA . LEU A 1 201 ? 8.167 0.461 -13.025 1.00 98.19 201 LEU A CA 1
ATOM 1567 C C . LEU A 1 201 ? 7.653 -0.279 -14.270 1.00 98.19 201 LEU A C 1
ATOM 1569 O O . LEU A 1 201 ? 7.598 -1.503 -14.258 1.00 98.19 201 LEU A O 1
ATOM 1573 N N . MET A 1 202 ? 7.370 0.431 -15.368 1.00 98.38 202 MET A N 1
ATOM 1574 C CA . MET A 1 202 ? 6.988 -0.168 -16.653 1.00 98.38 202 MET A CA 1
ATOM 1575 C C . MET A 1 202 ? 8.077 -1.098 -17.193 1.00 98.38 202 MET A C 1
ATOM 1577 O O . MET A 1 202 ? 7.767 -2.196 -17.646 1.00 98.38 202 MET A O 1
ATOM 1581 N N . ALA A 1 203 ? 9.350 -0.702 -17.107 1.00 97.00 203 ALA A N 1
ATOM 1582 C CA . ALA A 1 203 ? 10.459 -1.567 -17.510 1.00 97.00 203 ALA A CA 1
ATOM 1583 C C . ALA A 1 203 ? 10.518 -2.852 -16.663 1.00 97.00 203 ALA A C 1
ATOM 1585 O O . ALA A 1 203 ? 10.716 -3.940 -17.198 1.00 97.00 203 ALA A O 1
ATOM 1586 N N . THR A 1 204 ? 10.252 -2.743 -15.358 1.00 97.06 204 THR A N 1
ATOM 1587 C CA . THR A 1 204 ? 10.190 -3.900 -14.443 1.00 97.06 204 THR A CA 1
ATOM 1588 C C . THR A 1 204 ? 8.994 -4.813 -14.758 1.00 97.06 204 THR A C 1
ATOM 1590 O O . THR A 1 204 ? 9.112 -6.037 -14.735 1.00 97.06 204 THR A O 1
ATOM 1593 N N . VAL A 1 205 ? 7.840 -4.230 -15.107 1.00 98.19 205 VAL A N 1
ATOM 1594 C CA . VAL A 1 205 ? 6.648 -4.963 -15.571 1.00 98.19 205 VAL A CA 1
ATOM 1595 C C . VAL A 1 205 ? 6.931 -5.707 -16.878 1.00 98.19 205 VAL A C 1
ATOM 1597 O O . VAL A 1 205 ? 6.555 -6.870 -17.000 1.00 98.19 205 VAL A O 1
ATOM 1600 N N . ALA A 1 206 ? 7.634 -5.085 -17.828 1.00 97.75 206 ALA A N 1
ATOM 1601 C CA . ALA A 1 206 ? 8.004 -5.711 -19.100 1.00 97.75 206 ALA A CA 1
ATOM 1602 C C . ALA A 1 206 ? 8.927 -6.929 -18.918 1.00 97.75 206 ALA A C 1
ATOM 1604 O O . ALA A 1 206 ? 8.831 -7.895 -19.670 1.00 97.75 206 ALA A O 1
ATOM 1605 N N . GLN A 1 207 ? 9.768 -6.917 -17.881 1.00 96.50 207 GLN A N 1
ATOM 1606 C CA . GLN A 1 207 ? 10.605 -8.057 -17.490 1.00 96.50 207 GLN A CA 1
ATOM 1607 C C . GLN A 1 207 ? 9.822 -9.166 -16.774 1.00 96.50 207 GLN A C 1
ATOM 1609 O O . GLN A 1 207 ? 10.386 -10.214 -16.483 1.00 96.50 207 GLN A O 1
ATOM 1614 N N . ARG A 1 208 ? 8.532 -8.957 -16.476 1.00 96.44 208 ARG A N 1
ATOM 1615 C CA . ARG A 1 208 ? 7.694 -9.870 -15.683 1.00 96.44 208 ARG A CA 1
ATOM 1616 C C . ARG A 1 208 ? 8.278 -10.176 -14.296 1.00 96.44 208 ARG A C 1
ATOM 1618 O O . ARG A 1 208 ? 8.065 -11.255 -13.748 1.00 96.44 208 ARG A O 1
ATOM 1625 N N . ASN A 1 209 ? 8.999 -9.221 -13.713 1.00 95.00 209 ASN A N 1
ATOM 1626 C CA . ASN A 1 209 ? 9.579 -9.370 -12.383 1.00 95.00 209 ASN A CA 1
ATOM 1627 C C . ASN A 1 209 ? 8.476 -9.203 -11.314 1.00 95.00 209 ASN A C 1
ATOM 1629 O O . ASN A 1 209 ? 7.832 -8.152 -11.244 1.00 95.00 209 ASN A O 1
ATOM 1633 N N . THR A 1 210 ? 8.277 -10.222 -10.468 1.00 94.12 210 THR A N 1
ATOM 1634 C CA . THR A 1 210 ? 7.340 -10.218 -9.321 1.00 94.12 210 THR A CA 1
ATOM 1635 C C . THR A 1 210 ? 8.038 -10.042 -7.967 1.00 94.12 210 THR A C 1
ATOM 1637 O O . THR A 1 210 ? 7.425 -10.273 -6.921 1.00 94.12 210 THR A O 1
ATOM 1640 N N . ALA A 1 211 ? 9.335 -9.732 -7.945 1.00 92.12 211 ALA A N 1
ATOM 1641 C CA . ALA A 1 211 ? 10.085 -9.492 -6.719 1.00 92.12 211 ALA A CA 1
ATOM 1642 C C . ALA A 1 211 ? 9.474 -8.330 -5.934 1.00 92.12 211 ALA A C 1
ATOM 1644 O O . ALA A 1 211 ? 8.981 -7.354 -6.506 1.00 92.12 211 ALA A O 1
ATOM 1645 N N . LEU A 1 212 ? 9.498 -8.450 -4.611 1.00 90.56 212 LEU A N 1
ATOM 1646 C CA . LEU A 1 212 ? 9.034 -7.406 -3.702 1.00 90.56 212 LEU A CA 1
ATOM 1647 C C . LEU A 1 212 ? 9.918 -6.152 -3.781 1.00 90.56 212 LEU A C 1
ATOM 1649 O O . LEU A 1 212 ? 9.459 -5.017 -3.641 1.00 90.56 212 LEU A O 1
ATOM 1653 N N . GLU A 1 213 ? 11.203 -6.395 -4.025 1.00 92.38 213 GLU A N 1
ATOM 1654 C CA . GLU A 1 213 ? 12.283 -5.419 -4.043 1.00 92.38 213 GLU A CA 1
ATOM 1655 C C . GLU A 1 213 ? 13.115 -5.604 -5.321 1.00 92.38 213 GLU A C 1
ATOM 1657 O O . GLU A 1 213 ? 14.262 -6.038 -5.249 1.00 92.38 213 GLU A O 1
ATOM 1662 N N . PRO A 1 214 ? 12.538 -5.323 -6.506 1.00 95.00 214 PRO A N 1
ATOM 1663 C CA . PRO A 1 214 ? 13.253 -5.504 -7.763 1.00 95.00 214 PRO A CA 1
ATOM 1664 C C . PRO A 1 214 ? 14.455 -4.561 -7.800 1.00 95.00 214 PRO A C 1
ATOM 1666 O O . PRO A 1 214 ? 14.287 -3.348 -7.636 1.00 95.00 214 PRO A O 1
ATOM 1669 N N . VAL A 1 215 ? 15.654 -5.099 -8.044 1.00 94.94 215 VAL A N 1
ATOM 1670 C CA . VAL A 1 215 ? 16.948 -4.396 -7.920 1.00 94.94 215 VAL A CA 1
ATOM 1671 C C . VAL A 1 215 ? 16.949 -3.095 -8.718 1.00 94.94 215 VAL A C 1
ATOM 1673 O O . VAL A 1 215 ? 17.383 -2.056 -8.223 1.00 94.94 215 VAL A O 1
ATOM 1676 N N . ALA A 1 216 ? 16.385 -3.124 -9.927 1.00 92.62 216 ALA A N 1
ATOM 1677 C CA . ALA A 1 216 ? 16.301 -1.973 -10.827 1.00 92.62 216 ALA A CA 1
ATOM 1678 C C . ALA A 1 216 ? 15.445 -0.804 -10.292 1.00 92.62 216 ALA A C 1
ATOM 1680 O O . ALA A 1 216 ? 15.547 0.320 -10.790 1.00 92.62 216 ALA A O 1
ATOM 1681 N N . MET A 1 217 ? 14.598 -1.049 -9.289 1.00 94.56 217 MET A N 1
ATOM 1682 C CA . MET A 1 217 ? 13.742 -0.037 -8.666 1.00 94.56 217 MET A CA 1
ATOM 1683 C C . MET A 1 217 ? 14.271 0.463 -7.322 1.00 94.56 217 MET A C 1
ATOM 1685 O O . MET A 1 217 ? 13.701 1.407 -6.769 1.00 94.56 217 MET A O 1
ATOM 1689 N N . LEU A 1 218 ? 15.323 -0.156 -6.784 1.00 92.94 218 LEU A N 1
ATOM 1690 C CA . LEU A 1 218 ? 15.832 0.179 -5.462 1.00 92.94 218 LEU A CA 1
ATOM 1691 C C . LEU A 1 218 ? 16.718 1.432 -5.485 1.00 92.94 218 LEU A C 1
ATOM 1693 O O . LEU A 1 218 ? 17.405 1.704 -6.475 1.00 92.94 218 LEU A O 1
ATOM 1697 N N . PRO A 1 219 ? 16.763 2.199 -4.379 1.00 91.31 219 PRO A N 1
ATOM 1698 C CA . PRO A 1 219 ? 17.803 3.202 -4.182 1.00 91.31 219 PRO A CA 1
ATOM 1699 C C . PRO A 1 219 ? 19.205 2.576 -4.327 1.00 91.31 219 PRO A C 1
ATOM 1701 O O . PRO A 1 219 ? 19.393 1.444 -3.876 1.00 91.31 219 PRO A O 1
ATOM 1704 N N . PRO A 1 220 ? 20.218 3.290 -4.861 1.00 90.19 220 PRO A N 1
ATOM 1705 C CA . PRO A 1 220 ? 21.528 2.701 -5.166 1.00 90.19 220 PRO A CA 1
ATOM 1706 C C . PRO A 1 220 ? 22.190 1.957 -3.998 1.00 90.19 220 PRO A C 1
ATOM 1708 O O . PRO A 1 220 ? 22.734 0.872 -4.184 1.00 90.19 220 PRO A O 1
ATOM 1711 N N . GLY A 1 221 ? 22.103 2.506 -2.780 1.00 89.81 221 GLY A N 1
ATOM 1712 C CA . GLY A 1 221 ? 22.637 1.851 -1.582 1.00 89.81 221 GLY A CA 1
ATOM 1713 C C . GLY A 1 221 ? 21.924 0.538 -1.239 1.00 89.81 221 GLY A C 1
ATOM 1714 O O . GLY A 1 221 ? 22.582 -0.425 -0.854 1.00 89.81 221 GLY A O 1
ATOM 1715 N N . GLN A 1 222 ? 20.603 0.476 -1.436 1.00 91.94 222 GLN A N 1
ATOM 1716 C CA . GLN A 1 222 ? 19.810 -0.736 -1.203 1.00 91.94 222 GLN A CA 1
ATOM 1717 C C . GLN A 1 222 ? 20.038 -1.782 -2.292 1.00 91.94 222 GLN A C 1
ATOM 1719 O O . GLN A 1 222 ? 20.245 -2.949 -1.976 1.00 91.94 222 GLN A O 1
ATOM 1724 N N . ALA A 1 223 ? 20.095 -1.359 -3.560 1.00 93.06 223 ALA A N 1
ATOM 1725 C CA . ALA A 1 223 ? 20.448 -2.233 -4.676 1.00 93.06 223 ALA A CA 1
ATOM 1726 C C . ALA A 1 223 ? 21.808 -2.906 -4.436 1.00 93.06 223 ALA A C 1
ATOM 1728 O O . ALA A 1 223 ? 21.920 -4.127 -4.507 1.00 93.06 223 ALA A O 1
ATOM 1729 N N . LYS A 1 224 ? 22.827 -2.118 -4.061 1.00 92.44 224 LYS A N 1
ATOM 1730 C CA . LYS A 1 224 ? 24.161 -2.632 -3.732 1.00 92.44 224 LYS A CA 1
ATOM 1731 C C . LYS A 1 224 ? 24.119 -3.628 -2.572 1.00 92.44 224 LYS A C 1
ATOM 1733 O O . LYS A 1 224 ? 24.655 -4.723 -2.704 1.00 92.44 224 LYS A O 1
ATOM 1738 N N . TYR A 1 225 ? 23.462 -3.273 -1.465 1.00 91.31 225 TYR A N 1
ATOM 1739 C CA . TYR A 1 225 ? 23.333 -4.160 -0.307 1.00 91.31 225 TYR A CA 1
ATOM 1740 C C . TYR A 1 225 ? 22.707 -5.507 -0.689 1.00 91.31 225 TYR A C 1
ATOM 1742 O O . TYR A 1 225 ? 23.261 -6.556 -0.355 1.00 91.31 225 TYR A O 1
ATOM 1750 N N . LEU A 1 226 ? 21.598 -5.487 -1.435 1.00 91.69 226 LEU A N 1
ATOM 1751 C CA . LEU A 1 226 ? 20.904 -6.696 -1.872 1.00 91.69 226 LEU A CA 1
ATOM 1752 C C . LEU A 1 226 ? 21.798 -7.561 -2.778 1.00 91.69 226 LEU A C 1
ATOM 1754 O O . LEU A 1 226 ? 21.937 -8.764 -2.554 1.00 91.69 226 LEU A O 1
ATOM 1758 N N . CYS A 1 227 ? 22.477 -6.937 -3.741 1.00 94.25 227 CYS A N 1
ATOM 1759 C CA . CYS A 1 227 ? 23.381 -7.606 -4.675 1.00 94.25 227 CYS A CA 1
ATOM 1760 C C . CYS A 1 227 ? 24.662 -8.162 -4.035 1.00 94.25 227 CYS A C 1
ATOM 1762 O O . CYS A 1 227 ? 25.245 -9.096 -4.576 1.00 94.25 227 CYS A O 1
ATOM 1764 N N . GLU A 1 228 ? 25.120 -7.620 -2.906 1.00 93.88 228 GLU A N 1
ATOM 1765 C CA . GLU A 1 228 ? 26.304 -8.123 -2.192 1.00 93.88 228 GLU A CA 1
ATOM 1766 C C . GLU A 1 228 ? 25.949 -9.181 -1.145 1.00 93.88 228 GLU A C 1
ATOM 1768 O O . GLU A 1 228 ? 26.691 -10.143 -0.953 1.00 93.88 228 GLU A O 1
ATOM 1773 N N . ARG A 1 229 ? 24.824 -9.009 -0.441 1.00 92.88 229 ARG A N 1
ATOM 1774 C CA . ARG A 1 229 ? 24.472 -9.831 0.727 1.00 92.88 229 ARG A CA 1
ATOM 1775 C C . ARG A 1 229 ? 23.490 -10.949 0.422 1.00 92.88 229 ARG A C 1
ATOM 1777 O O . ARG A 1 229 ? 23.484 -11.939 1.143 1.00 92.88 229 ARG A O 1
ATOM 1784 N N . GLN A 1 230 ? 22.656 -10.790 -0.604 1.00 92.12 230 GLN A N 1
ATOM 1785 C CA . GLN A 1 230 ? 21.510 -11.671 -0.845 1.00 92.12 230 GLN A CA 1
ATOM 1786 C C . GLN A 1 230 ? 21.444 -12.209 -2.275 1.00 92.12 230 GLN A C 1
ATOM 1788 O O . GLN A 1 230 ? 20.463 -12.847 -2.642 1.00 92.12 230 GLN A O 1
ATOM 1793 N N . ARG A 1 231 ? 22.496 -12.021 -3.080 1.00 91.69 231 ARG A N 1
ATOM 1794 C CA . ARG A 1 231 ? 22.505 -12.362 -4.510 1.00 91.69 231 ARG A CA 1
ATOM 1795 C C . ARG A 1 231 ? 22.015 -13.771 -4.835 1.00 91.69 231 ARG A C 1
ATOM 1797 O O . ARG A 1 231 ? 21.259 -13.946 -5.782 1.00 91.69 231 ARG A O 1
ATOM 1804 N N . ALA A 1 232 ? 22.434 -14.763 -4.052 1.00 91.00 232 ALA A N 1
ATOM 1805 C CA . ALA A 1 232 ? 22.066 -16.161 -4.274 1.00 91.00 232 ALA A CA 1
ATOM 1806 C C . ALA A 1 232 ? 20.564 -16.440 -4.070 1.00 91.00 232 ALA A C 1
ATOM 1808 O O . ALA A 1 232 ? 20.056 -17.420 -4.606 1.00 91.00 232 ALA A O 1
ATOM 1809 N N . ALA A 1 233 ? 19.862 -15.590 -3.314 1.00 88.25 233 ALA A N 1
ATOM 1810 C CA . ALA A 1 233 ? 18.422 -15.683 -3.082 1.00 88.25 233 ALA A CA 1
ATOM 1811 C C . ALA A 1 233 ? 17.595 -14.869 -4.096 1.00 88.25 233 ALA A C 1
ATOM 1813 O O . ALA A 1 233 ? 16.368 -14.972 -4.102 1.00 88.25 233 ALA A O 1
ATOM 1814 N N . LEU A 1 234 ? 18.245 -14.059 -4.940 1.00 90.69 234 LEU A N 1
ATOM 1815 C CA . LEU A 1 234 ? 17.571 -13.276 -5.974 1.00 90.69 234 LEU A CA 1
ATOM 1816 C C . LEU A 1 234 ? 17.163 -14.157 -7.147 1.00 90.69 234 LEU A C 1
ATOM 1818 O O . LEU A 1 234 ? 17.854 -15.121 -7.488 1.00 90.69 234 LEU A O 1
ATOM 1822 N N . ASP A 1 235 ? 16.061 -13.787 -7.796 1.00 89.50 235 ASP A N 1
ATOM 1823 C CA . ASP A 1 235 ? 15.684 -14.401 -9.062 1.00 89.50 235 ASP A CA 1
ATOM 1824 C C . ASP A 1 235 ? 16.670 -14.012 -10.187 1.00 89.50 235 ASP A C 1
ATOM 1826 O O . ASP A 1 235 ? 17.437 -13.053 -10.046 1.00 89.50 235 ASP A O 1
ATOM 1830 N N . PRO A 1 236 ? 16.690 -14.741 -11.318 1.00 93.19 236 PRO A N 1
ATOM 1831 C CA . PRO A 1 236 ? 17.647 -14.473 -12.390 1.00 93.19 236 PRO A CA 1
ATOM 1832 C C . PRO A 1 236 ? 17.570 -13.060 -12.985 1.00 93.19 236 PRO A C 1
ATOM 1834 O O . PRO A 1 236 ? 18.584 -12.548 -13.459 1.00 93.19 236 PRO A O 1
ATOM 1837 N N . ILE A 1 237 ? 16.394 -12.418 -12.965 1.00 93.44 237 ILE A N 1
ATOM 1838 C CA . ILE A 1 237 ? 16.224 -11.057 -13.493 1.00 93.44 237 ILE A CA 1
ATOM 1839 C C . ILE A 1 237 ? 16.983 -10.078 -12.599 1.00 93.44 237 ILE A C 1
ATOM 1841 O O . ILE A 1 237 ? 17.759 -9.257 -13.091 1.00 93.44 237 ILE A O 1
ATOM 1845 N N . ASP A 1 238 ? 16.807 -10.196 -11.285 1.00 94.25 238 ASP A N 1
ATOM 1846 C CA . ASP A 1 238 ? 17.483 -9.339 -10.317 1.00 94.25 238 ASP A CA 1
ATOM 1847 C C . ASP A 1 238 ? 18.982 -9.656 -10.199 1.00 94.25 238 ASP A C 1
ATOM 1849 O O . ASP A 1 238 ? 19.788 -8.739 -10.038 1.00 94.25 238 ASP A O 1
ATOM 1853 N N . GLN A 1 239 ? 19.400 -10.913 -10.388 1.00 94.19 239 GLN A N 1
ATOM 1854 C CA . GLN A 1 239 ? 20.824 -11.259 -10.506 1.00 94.19 239 GLN A CA 1
ATOM 1855 C C . GLN A 1 239 ? 21.484 -10.581 -11.715 1.00 94.19 239 GLN A C 1
ATOM 1857 O O . GLN A 1 239 ? 22.573 -10.025 -11.579 1.00 94.19 239 GLN A O 1
ATOM 1862 N N . ALA A 1 240 ? 20.826 -10.576 -12.878 1.00 92.81 240 ALA A N 1
ATOM 1863 C CA . ALA A 1 240 ? 21.331 -9.879 -14.061 1.00 92.81 240 ALA A CA 1
ATOM 1864 C C . ALA A 1 240 ? 21.366 -8.355 -13.853 1.00 92.81 240 ALA A C 1
ATOM 1866 O O . ALA A 1 240 ? 22.314 -7.688 -14.270 1.00 92.81 240 ALA A O 1
ATOM 1867 N N . ALA A 1 241 ? 20.371 -7.794 -13.157 1.00 92.69 241 ALA A N 1
ATOM 1868 C CA . ALA A 1 241 ? 20.371 -6.382 -12.784 1.00 92.69 241 ALA A CA 1
ATOM 1869 C C . ALA A 1 241 ? 21.550 -6.028 -11.860 1.00 92.69 241 ALA A C 1
ATOM 1871 O O . ALA A 1 241 ? 22.141 -4.960 -12.018 1.00 92.69 241 ALA A O 1
ATOM 1872 N N . CYS A 1 242 ? 21.944 -6.929 -10.953 1.00 94.06 242 CYS A N 1
ATOM 1873 C CA . CYS A 1 242 ? 23.138 -6.750 -10.127 1.00 94.06 242 CYS A CA 1
ATOM 1874 C C . CYS A 1 242 ? 24.429 -6.641 -10.951 1.00 94.06 242 CYS A C 1
ATOM 1876 O O . CYS A 1 242 ? 25.312 -5.871 -10.581 1.00 94.06 242 CYS A O 1
ATOM 1878 N N . ASP A 1 243 ? 24.549 -7.366 -12.066 1.00 91.12 243 ASP A N 1
ATOM 1879 C CA . ASP A 1 243 ? 25.734 -7.300 -12.940 1.00 91.12 243 ASP A CA 1
ATOM 1880 C C . ASP A 1 243 ? 25.828 -6.000 -13.734 1.00 91.12 243 ASP A C 1
ATOM 1882 O O . ASP A 1 243 ? 26.922 -5.569 -14.101 1.00 91.12 243 ASP A O 1
ATOM 1886 N N . ALA A 1 244 ? 24.684 -5.360 -13.970 1.00 87.38 244 ALA A N 1
ATOM 1887 C CA . ALA A 1 244 ? 24.594 -4.070 -14.639 1.00 87.38 244 ALA A CA 1
ATOM 1888 C C . ALA A 1 244 ? 24.826 -2.877 -13.693 1.00 87.38 244 ALA A C 1
ATOM 1890 O O . ALA A 1 244 ? 24.907 -1.739 -14.163 1.00 87.38 244 ALA A O 1
ATOM 1891 N N . LEU A 1 245 ? 24.926 -3.099 -12.373 1.00 83.88 245 LEU A N 1
ATOM 1892 C CA . LEU A 1 245 ? 25.219 -2.018 -11.436 1.00 83.88 245 LEU A CA 1
ATOM 1893 C C . LEU A 1 245 ? 26.637 -1.476 -11.672 1.00 83.88 245 LEU A C 1
ATOM 1895 O O . LEU A 1 245 ? 27.572 -2.255 -11.880 1.00 83.88 245 LEU A O 1
ATOM 1899 N N . PRO A 1 246 ? 26.840 -0.146 -11.594 1.00 77.44 246 PRO A N 1
ATOM 1900 C CA . PRO A 1 246 ? 28.175 0.427 -11.651 1.00 77.44 246 PRO A CA 1
ATOM 1901 C C . PRO A 1 246 ? 29.049 -0.211 -10.568 1.00 77.44 246 PRO A C 1
ATOM 1903 O O . PRO A 1 246 ? 28.734 -0.119 -9.378 1.00 77.44 246 PRO A O 1
ATOM 1906 N N . LYS A 1 247 ? 30.149 -0.858 -10.969 1.00 69.00 247 LYS A N 1
ATOM 1907 C CA . LYS A 1 247 ? 31.157 -1.318 -10.009 1.00 69.00 247 LYS A CA 1
ATOM 1908 C C . LYS A 1 247 ? 31.667 -0.084 -9.271 1.00 69.00 247 LYS A C 1
ATOM 1910 O O . LYS A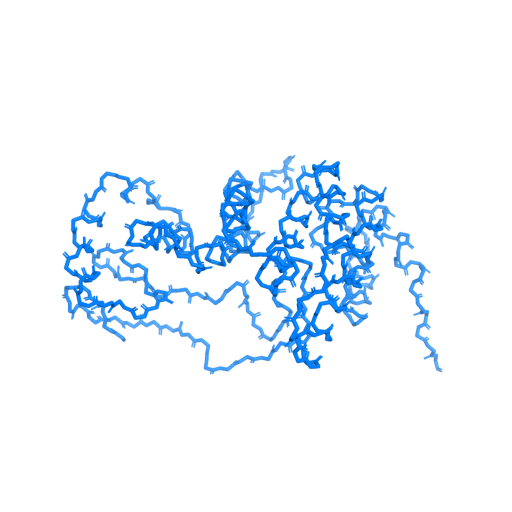 1 247 ? 32.002 0.910 -9.913 1.00 69.00 247 LYS A O 1
ATOM 1915 N N . ALA A 1 248 ? 31.672 -0.128 -7.940 1.00 57.50 248 ALA A N 1
ATOM 1916 C CA . ALA A 1 248 ? 32.210 0.968 -7.147 1.00 57.50 248 ALA A CA 1
ATOM 1917 C C . ALA A 1 248 ? 33.637 1.264 -7.634 1.00 57.50 248 ALA A C 1
ATOM 1919 O O . ALA A 1 248 ? 34.460 0.350 -7.690 1.00 57.50 248 ALA A O 1
ATOM 1920 N N . GLY A 1 249 ? 33.894 2.509 -8.044 1.00 49.88 249 GLY A N 1
ATOM 1921 C CA . GLY A 1 249 ? 35.254 2.961 -8.317 1.00 49.88 249 GLY A CA 1
ATOM 1922 C C . GLY A 1 249 ? 36.100 2.746 -7.065 1.00 49.88 249 GLY A C 1
ATOM 1923 O O . GLY A 1 249 ? 35.656 3.104 -5.971 1.00 49.88 249 GLY A O 1
ATOM 1924 N N . GLY A 1 250 ? 37.244 2.081 -7.239 1.00 36.03 250 GLY A N 1
ATOM 1925 C CA . GLY A 1 250 ? 38.299 2.003 -6.230 1.00 36.03 250 GLY A CA 1
ATOM 1926 C C . GLY A 1 250 ? 39.044 3.319 -6.083 1.00 36.03 250 GLY A C 1
ATOM 1927 O O . GLY A 1 250 ? 38.922 4.171 -6.994 1.00 36.03 250 GLY A O 1
#